Protein AF-A0A915AEA3-F1 (afdb_monomer_lite)

Structure (mmCIF, N/CA/C/O backbone):
data_AF-A0A915AEA3-F1
#
_entry.id   AF-A0A915AEA3-F1
#
loop_
_atom_site.group_PDB
_atom_site.id
_atom_site.type_symbol
_atom_site.label_atom_id
_atom_site.label_alt_id
_atom_site.label_comp_id
_atom_site.label_asym_id
_atom_site.label_entity_id
_atom_site.label_seq_id
_atom_site.pdbx_PDB_ins_code
_atom_site.Cartn_x
_atom_site.Cartn_y
_atom_site.Cartn_z
_atom_site.occupancy
_atom_site.B_iso_or_equiv
_atom_site.auth_seq_id
_atom_site.auth_comp_id
_atom_site.auth_asym_id
_atom_site.auth_atom_id
_atom_site.pdbx_PDB_model_num
ATOM 1 N N . MET A 1 1 ? 35.433 -12.448 -13.618 1.00 31.22 1 MET A N 1
ATOM 2 C CA . MET A 1 1 ? 35.004 -12.321 -12.209 1.00 31.22 1 MET A CA 1
ATOM 3 C C . MET A 1 1 ? 34.726 -10.858 -11.924 1.00 31.22 1 MET A C 1
ATOM 5 O O . MET A 1 1 ? 35.657 -10.068 -11.892 1.00 31.22 1 MET A O 1
ATOM 9 N N . GLY A 1 2 ? 33.457 -10.490 -11.792 1.00 25.95 2 GLY A N 1
ATOM 10 C CA . GLY A 1 2 ? 33.038 -9.135 -11.451 1.00 25.95 2 GLY A CA 1
ATOM 11 C C . GLY A 1 2 ? 31.632 -9.216 -10.886 1.00 25.95 2 GLY A C 1
ATOM 12 O O . GLY A 1 2 ? 30.674 -9.373 -11.634 1.00 25.95 2 GLY A O 1
ATOM 13 N N . VAL A 1 3 ? 31.521 -9.209 -9.560 1.00 29.81 3 VAL A N 1
ATOM 14 C CA . VAL A 1 3 ? 30.230 -9.151 -8.876 1.00 29.81 3 VAL A CA 1
ATOM 15 C C . VAL A 1 3 ? 29.712 -7.726 -9.059 1.00 29.81 3 VAL A C 1
ATOM 17 O O . VAL A 1 3 ? 30.138 -6.811 -8.359 1.00 29.81 3 VAL A O 1
ATOM 20 N N . LEU A 1 4 ? 28.818 -7.524 -10.028 1.00 31.62 4 LEU A N 1
ATOM 21 C CA . LEU A 1 4 ? 28.006 -6.312 -10.149 1.00 31.62 4 LEU A CA 1
ATOM 22 C C . LEU A 1 4 ? 26.983 -6.303 -9.001 1.00 31.62 4 LEU A C 1
ATOM 24 O O . LEU A 1 4 ? 25.800 -6.542 -9.197 1.00 31.62 4 LEU A O 1
ATOM 28 N N . SER A 1 5 ? 27.449 -6.084 -7.773 1.00 37.81 5 SER A N 1
ATOM 29 C CA . SER A 1 5 ? 26.580 -5.812 -6.631 1.00 37.81 5 SER A CA 1
ATOM 30 C C . SER A 1 5 ? 26.292 -4.317 -6.616 1.00 37.81 5 SER A C 1
ATOM 32 O O . SER A 1 5 ? 27.037 -3.526 -6.038 1.00 37.81 5 SER A O 1
ATOM 34 N N . SER A 1 6 ? 25.200 -3.907 -7.260 1.00 46.88 6 SER A N 1
ATOM 35 C CA . SER A 1 6 ? 24.456 -2.794 -6.683 1.00 46.88 6 SER A CA 1
ATOM 36 C C . SER A 1 6 ? 23.768 -3.379 -5.451 1.00 46.88 6 SER A C 1
ATOM 38 O O . SER A 1 6 ? 23.151 -4.438 -5.530 1.00 46.88 6 SER A O 1
ATOM 40 N N . LYS A 1 7 ? 23.918 -2.752 -4.282 1.00 57.84 7 LYS A N 1
ATOM 41 C CA . LYS A 1 7 ? 23.507 -3.299 -2.968 1.00 57.84 7 LYS A CA 1
ATOM 42 C C . LYS A 1 7 ? 22.006 -3.655 -2.832 1.00 57.84 7 LYS A C 1
ATOM 44 O O . LYS A 1 7 ? 21.574 -4.008 -1.740 1.00 57.84 7 LYS A O 1
ATOM 49 N N . VAL A 1 8 ? 21.216 -3.532 -3.900 1.00 69.75 8 VAL A N 1
ATOM 50 C CA . VAL A 1 8 ? 19.751 -3.637 -3.917 1.00 69.75 8 VAL A CA 1
ATOM 51 C C . VAL A 1 8 ? 19.237 -4.676 -4.928 1.00 69.75 8 VAL A C 1
ATOM 53 O O . VAL A 1 8 ? 18.161 -5.225 -4.716 1.00 69.75 8 VAL A O 1
ATOM 56 N N . ILE A 1 9 ? 19.988 -5.005 -5.989 1.00 78.31 9 ILE A N 1
ATOM 57 C CA . ILE A 1 9 ? 19.556 -5.978 -7.008 1.00 78.31 9 ILE A CA 1
ATOM 58 C C . ILE A 1 9 ? 20.273 -7.306 -6.786 1.00 78.31 9 ILE A C 1
ATOM 60 O O . ILE A 1 9 ? 21.500 -7.366 -6.748 1.00 78.31 9 ILE A O 1
ATOM 64 N N . THR A 1 10 ? 19.498 -8.385 -6.690 1.00 83.75 10 THR A N 1
ATOM 65 C CA . THR A 1 10 ? 20.039 -9.747 -6.672 1.00 83.75 10 THR A CA 1
ATOM 66 C C . THR A 1 10 ? 20.015 -10.316 -8.085 1.00 83.75 10 THR A C 1
ATOM 68 O O . THR A 1 10 ? 18.962 -10.351 -8.723 1.00 83.75 10 THR A O 1
ATOM 71 N N . PHE A 1 11 ? 21.179 -10.750 -8.565 1.00 87.94 11 PHE A N 1
ATOM 72 C CA . PHE A 1 11 ? 21.323 -11.441 -9.843 1.00 87.94 11 PHE A CA 1
ATOM 73 C C . PHE A 1 11 ? 21.268 -12.955 -9.635 1.00 87.94 11 PHE A C 1
ATOM 75 O O . PHE A 1 11 ? 21.850 -13.479 -8.686 1.00 87.94 11 PHE A O 1
ATOM 82 N N . TYR A 1 12 ? 20.601 -13.638 -10.554 1.00 88.31 12 TYR A N 1
ATOM 83 C CA . TYR A 1 12 ? 20.396 -15.081 -10.589 1.00 88.31 12 TYR A CA 1
ATOM 84 C C . TYR A 1 12 ? 20.988 -15.660 -11.877 1.00 88.31 12 TYR A C 1
ATOM 86 O O . TYR A 1 12 ? 21.178 -14.929 -12.855 1.00 88.31 12 TYR A O 1
ATOM 94 N N . ASP A 1 13 ? 21.269 -16.961 -11.868 1.00 88.94 13 ASP A N 1
ATOM 95 C CA . ASP A 1 13 ? 21.770 -17.691 -13.033 1.00 88.94 13 ASP A CA 1
ATOM 96 C C . ASP A 1 13 ? 20.646 -18.008 -14.025 1.00 88.94 13 ASP A C 1
ATOM 98 O O . ASP A 1 13 ? 19.534 -18.350 -13.631 1.00 88.94 13 ASP A O 1
ATOM 102 N N . TRP A 1 14 ? 20.930 -17.883 -15.320 1.00 83.50 14 TRP A N 1
ATOM 103 C CA . TRP A 1 14 ? 20.009 -18.216 -16.407 1.00 83.50 14 TRP A CA 1
ATOM 104 C C . TRP A 1 14 ? 20.363 -19.575 -17.041 1.00 83.50 14 TRP A C 1
ATOM 106 O O . TRP A 1 14 ? 21.546 -19.814 -17.300 1.00 83.50 14 TRP A O 1
ATOM 116 N N . PRO A 1 15 ? 19.379 -20.423 -17.410 1.00 78.19 15 PRO A N 1
ATOM 117 C CA . PRO A 1 15 ? 17.929 -20.234 -17.285 1.00 78.19 15 PRO A CA 1
ATOM 118 C C . PRO A 1 15 ? 17.406 -20.485 -15.858 1.00 78.19 15 PRO A C 1
ATOM 120 O O . PRO A 1 15 ? 18.045 -21.208 -15.098 1.00 78.19 15 PRO A O 1
ATOM 123 N N . PRO A 1 16 ? 16.245 -19.912 -15.487 1.00 76.50 16 PRO A N 1
ATOM 124 C CA . PRO A 1 16 ? 15.606 -20.202 -14.205 1.00 76.50 16 PRO A CA 1
ATOM 125 C C . PRO A 1 16 ? 15.302 -21.704 -14.054 1.00 76.50 16 PRO A C 1
ATOM 127 O O . PRO A 1 16 ? 14.905 -22.360 -15.016 1.00 76.50 16 PRO A O 1
ATOM 130 N N . GLU A 1 17 ? 15.472 -22.234 -12.837 1.00 66.69 17 GLU A N 1
ATOM 131 C CA . GLU A 1 17 ? 15.330 -23.670 -12.519 1.00 66.69 17 GLU A CA 1
ATOM 132 C C . GLU A 1 17 ? 13.914 -24.224 -12.763 1.00 66.69 17 GLU A C 1
ATOM 134 O O . GLU A 1 17 ? 13.747 -25.404 -13.067 1.00 66.69 17 GLU A O 1
ATOM 139 N N . GLU A 1 18 ? 12.891 -23.374 -12.682 1.00 59.12 18 GLU A N 1
ATOM 140 C CA . GLU A 1 18 ? 11.522 -23.715 -13.057 1.00 59.12 18 GLU A CA 1
ATOM 141 C C . GLU A 1 18 ? 11.213 -23.111 -14.423 1.00 59.12 18 GLU A C 1
ATOM 143 O O . GLU A 1 18 ? 11.347 -21.902 -14.616 1.00 59.12 18 GLU A O 1
ATOM 148 N N . GLY A 1 19 ? 10.786 -23.959 -15.365 1.00 52.91 19 GLY A N 1
ATOM 149 C CA . GLY A 1 19 ? 10.373 -23.564 -16.709 1.00 52.91 19 GLY A CA 1
ATOM 150 C C . GLY A 1 19 ? 9.272 -22.510 -16.658 1.00 52.91 19 GLY A C 1
ATOM 151 O O . GLY A 1 19 ? 8.083 -22.828 -16.583 1.00 52.91 19 GLY A O 1
ATOM 152 N N . SER A 1 20 ? 9.675 -21.243 -16.693 1.00 51.44 20 SER A N 1
ATOM 153 C CA . SER A 1 20 ? 8.770 -20.115 -16.766 1.00 51.44 20 SER A CA 1
ATOM 154 C C . SER A 1 20 ? 7.994 -20.225 -18.068 1.00 51.44 20 SER A C 1
ATOM 156 O O . SER A 1 20 ? 8.563 -20.230 -19.160 1.00 51.44 20 SER A O 1
ATOM 158 N N . LYS A 1 21 ? 6.665 -20.317 -17.971 1.00 53.66 21 LYS A N 1
ATOM 159 C CA . LYS A 1 21 ? 5.813 -19.980 -19.111 1.00 53.66 21 LYS A CA 1
ATOM 160 C C . LYS A 1 21 ? 6.100 -18.515 -19.428 1.00 53.66 21 LYS A C 1
ATOM 162 O O . LYS A 1 21 ? 5.632 -17.632 -18.715 1.00 53.66 21 LYS A O 1
ATOM 167 N N . ASN A 1 22 ? 6.939 -18.276 -20.429 1.00 57.47 22 ASN A N 1
ATOM 168 C CA . ASN A 1 22 ? 7.203 -16.939 -20.935 1.00 57.47 22 ASN A CA 1
ATOM 169 C C . ASN A 1 22 ? 5.960 -16.514 -2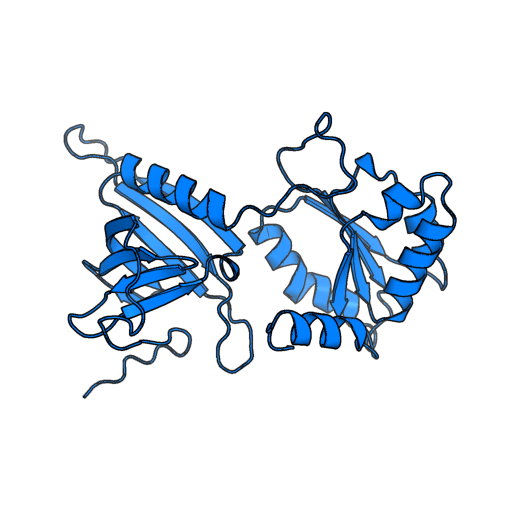1.710 1.00 57.47 22 ASN A C 1
ATOM 171 O O . ASN A 1 22 ? 5.589 -17.167 -22.685 1.00 57.47 22 ASN A O 1
ATOM 175 N N . PHE A 1 23 ? 5.284 -15.478 -21.223 1.00 58.62 23 PHE A N 1
ATOM 176 C CA . PHE A 1 23 ? 4.040 -15.011 -21.832 1.00 58.62 23 PHE A CA 1
ATOM 177 C C . PHE A 1 23 ? 4.306 -13.998 -22.944 1.00 58.62 23 PHE A C 1
ATOM 179 O O . PHE A 1 23 ? 3.672 -14.092 -23.983 1.00 58.62 23 PHE A O 1
ATOM 186 N N . ASP A 1 24 ? 5.273 -13.098 -22.737 1.00 74.19 24 ASP A N 1
ATOM 187 C CA . ASP A 1 24 ? 5.746 -12.105 -23.705 1.00 74.19 24 ASP A CA 1
ATOM 188 C C . ASP A 1 24 ? 7.163 -11.649 -23.315 1.00 74.19 24 ASP A C 1
ATOM 190 O O . ASP A 1 24 ? 7.482 -11.561 -22.120 1.00 74.19 24 ASP A O 1
ATOM 194 N N . SER A 1 25 ? 8.013 -11.350 -24.307 1.00 85.75 25 SER A N 1
ATOM 195 C CA . SER A 1 25 ? 9.318 -10.717 -24.089 1.00 85.75 25 SER A CA 1
ATOM 196 C C . SER A 1 25 ? 9.535 -9.505 -24.992 1.00 85.75 25 SER A C 1
ATOM 198 O O . SER A 1 25 ? 8.997 -9.415 -26.093 1.00 85.75 25 SER A O 1
ATOM 200 N N . GLN A 1 26 ? 10.305 -8.536 -24.498 1.00 90.69 26 GLN A N 1
ATOM 201 C CA . GLN A 1 26 ? 10.625 -7.309 -25.218 1.00 90.69 26 GLN A CA 1
ATOM 202 C C . GLN A 1 26 ? 12.049 -6.863 -24.893 1.00 90.69 26 GLN A C 1
ATOM 204 O O . GLN A 1 26 ? 12.452 -6.839 -23.730 1.00 90.69 26 GLN A O 1
ATOM 209 N N . ILE A 1 27 ? 12.799 -6.451 -25.917 1.00 91.12 27 ILE A N 1
ATOM 210 C CA . ILE A 1 27 ? 14.095 -5.799 -25.712 1.00 91.12 27 ILE A CA 1
ATOM 211 C C . ILE A 1 27 ? 13.861 -4.349 -25.288 1.00 91.12 27 ILE A C 1
ATOM 213 O O . ILE A 1 27 ? 13.187 -3.588 -25.989 1.00 91.12 27 ILE A O 1
ATOM 217 N N . VAL A 1 28 ? 14.419 -3.987 -24.136 1.00 92.06 28 VAL A N 1
ATOM 218 C CA . VAL A 1 28 ? 14.258 -2.685 -23.482 1.00 92.06 28 VAL A CA 1
ATOM 219 C C . VAL A 1 28 ? 15.595 -2.174 -22.950 1.00 92.06 28 VAL A C 1
ATOM 221 O O . VAL A 1 28 ? 16.551 -2.928 -22.766 1.00 92.06 28 VAL A O 1
ATOM 224 N N . ASN A 1 29 ? 15.662 -0.880 -22.651 1.00 91.06 29 ASN A N 1
ATOM 225 C CA . ASN A 1 29 ? 16.716 -0.350 -21.788 1.00 91.06 29 ASN A CA 1
ATOM 226 C C . ASN A 1 29 ? 16.155 -0.191 -20.378 1.00 91.06 29 ASN A C 1
ATOM 228 O O . ASN A 1 29 ? 15.026 0.263 -20.215 1.00 91.06 29 ASN A O 1
ATOM 232 N N . VAL A 1 30 ? 16.936 -0.547 -19.362 1.00 91.62 30 VAL A N 1
ATOM 233 C CA . VAL A 1 30 ? 16.505 -0.464 -17.966 1.00 91.62 30 VAL A CA 1
ATOM 234 C C . VAL A 1 30 ? 17.477 0.397 -17.182 1.00 91.62 30 VAL A C 1
ATOM 236 O O . VAL A 1 30 ? 18.690 0.215 -17.265 1.00 91.62 30 VAL A O 1
ATOM 239 N N . MET A 1 31 ? 16.954 1.328 -16.397 1.00 90.06 31 MET A N 1
ATOM 240 C CA . MET A 1 31 ? 17.718 2.066 -15.404 1.00 90.06 31 MET A CA 1
ATOM 241 C C . MET A 1 31 ? 17.249 1.660 -14.015 1.00 90.06 31 MET A C 1
ATOM 243 O O . MET A 1 31 ? 16.056 1.711 -13.729 1.00 90.06 31 MET A O 1
ATOM 247 N N . VAL A 1 32 ? 18.183 1.275 -13.151 1.00 88.19 32 VAL A N 1
ATOM 248 C CA . VAL A 1 32 ? 17.886 0.859 -11.780 1.00 88.19 32 VAL A CA 1
ATOM 249 C C . VAL A 1 32 ? 18.712 1.687 -10.811 1.00 88.19 32 VAL A C 1
ATOM 251 O O . VAL A 1 32 ? 19.937 1.583 -10.806 1.00 88.19 32 VAL A O 1
ATOM 254 N N . ASN A 1 33 ? 18.057 2.545 -10.023 1.00 82.88 33 ASN A N 1
ATOM 255 C CA . ASN A 1 33 ? 18.718 3.508 -9.128 1.00 82.88 33 ASN A CA 1
ATOM 256 C C . ASN A 1 33 ? 19.891 4.261 -9.804 1.00 82.88 33 ASN A C 1
ATOM 258 O O . ASN A 1 33 ? 20.956 4.442 -9.217 1.00 82.88 33 ASN A O 1
ATOM 262 N N . GLY A 1 34 ? 19.711 4.663 -11.069 1.00 80.00 34 GLY A N 1
ATOM 263 C CA . GLY A 1 34 ? 20.717 5.374 -11.868 1.00 80.00 34 GLY A CA 1
ATOM 264 C C . GLY A 1 34 ? 21.718 4.487 -12.622 1.00 80.00 34 GLY A C 1
ATOM 265 O O . GLY A 1 34 ? 22.409 4.978 -13.512 1.00 80.00 34 GLY A O 1
ATOM 266 N N . GLN A 1 35 ? 21.781 3.181 -12.344 1.00 86.25 35 GLN A N 1
ATOM 267 C CA . GLN A 1 35 ? 22.599 2.245 -13.117 1.00 86.25 35 GLN A CA 1
ATOM 268 C C . GLN A 1 35 ? 21.871 1.829 -14.397 1.00 86.25 35 GLN A C 1
ATOM 270 O O . GLN A 1 35 ? 20.754 1.322 -14.340 1.00 86.25 35 GLN A O 1
ATOM 275 N N . LYS A 1 36 ? 22.509 2.026 -15.555 1.00 89.31 36 LYS A N 1
ATOM 276 C CA . LYS A 1 36 ? 21.925 1.732 -16.869 1.00 89.31 36 LYS A CA 1
ATOM 277 C C . LYS A 1 36 ? 22.313 0.337 -17.361 1.00 89.31 36 LYS A C 1
ATOM 279 O O . LYS A 1 36 ? 23.488 -0.019 -17.366 1.00 89.31 36 LYS A O 1
ATOM 284 N N . PHE A 1 37 ? 21.325 -0.393 -17.857 1.00 88.19 37 PHE A N 1
ATOM 285 C CA . PHE A 1 37 ? 21.454 -1.666 -18.552 1.00 88.19 37 PHE A CA 1
ATOM 286 C C . PHE A 1 37 ? 20.815 -1.523 -19.936 1.00 88.19 37 PHE A C 1
ATOM 288 O O . PHE A 1 37 ? 19.675 -1.070 -20.055 1.00 88.19 37 PHE A O 1
ATOM 295 N N . GLN A 1 38 ? 21.562 -1.848 -20.989 1.00 88.69 38 GLN A N 1
ATOM 296 C CA . GLN A 1 38 ? 21.115 -1.677 -22.372 1.00 88.69 38 GLN A CA 1
ATOM 297 C C . GLN A 1 38 ? 20.767 -3.016 -23.007 1.00 88.69 38 GLN A C 1
ATOM 299 O O . GLN A 1 38 ? 21.403 -4.018 -22.690 1.00 88.69 38 GLN A O 1
ATOM 304 N N . SER A 1 39 ? 19.792 -3.002 -23.917 1.00 86.81 39 SER A N 1
ATOM 305 C CA . SER A 1 39 ? 19.372 -4.185 -24.682 1.00 86.81 39 SER A CA 1
ATOM 306 C C . SER A 1 39 ? 19.050 -5.393 -23.792 1.00 86.81 39 SER A C 1
ATOM 308 O O . SER A 1 39 ? 19.476 -6.514 -24.058 1.00 86.81 39 SER A O 1
ATOM 310 N N . VAL A 1 40 ? 18.313 -5.142 -22.712 1.00 90.00 40 VAL A N 1
ATOM 311 C CA . VAL A 1 40 ? 17.880 -6.141 -21.735 1.00 90.00 40 VAL A CA 1
ATOM 312 C C . VAL A 1 40 ? 16.616 -6.809 -22.250 1.00 90.00 40 VAL A C 1
ATOM 314 O O . VAL A 1 40 ? 15.675 -6.128 -22.658 1.00 90.00 40 VAL A O 1
ATOM 317 N N . GLU A 1 41 ? 16.564 -8.135 -22.198 1.00 91.94 41 GLU A N 1
ATOM 318 C CA . GLU A 1 41 ? 15.329 -8.865 -22.474 1.00 91.94 41 GLU A CA 1
ATOM 319 C C . GLU A 1 41 ? 14.438 -8.818 -21.224 1.00 91.94 41 GLU A C 1
ATOM 321 O O . GLU A 1 41 ? 14.763 -9.401 -20.186 1.00 91.94 41 GLU A O 1
ATOM 326 N N . CYS A 1 42 ? 13.339 -8.066 -21.306 1.00 91.50 42 CYS A N 1
ATOM 327 C CA . CYS A 1 42 ? 12.293 -8.015 -20.291 1.00 91.50 42 CYS A CA 1
ATOM 328 C C . CYS A 1 42 ? 11.266 -9.105 -20.586 1.00 91.50 42 CYS A C 1
ATOM 330 O O . CYS A 1 42 ? 10.742 -9.165 -21.696 1.00 91.50 42 CYS A O 1
ATOM 332 N N . ILE A 1 43 ? 10.984 -9.959 -19.607 1.00 90.88 43 ILE A N 1
ATOM 333 C CA . ILE A 1 43 ? 10.156 -11.157 -19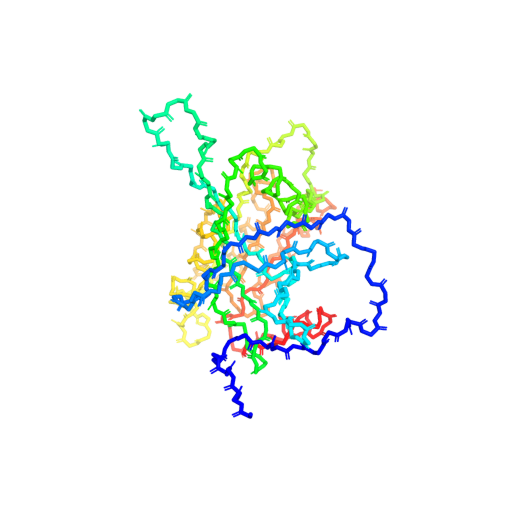.755 1.00 90.88 43 ILE A CA 1
ATOM 334 C C . ILE A 1 43 ? 9.087 -11.153 -18.665 1.00 90.88 43 ILE A C 1
ATOM 336 O O . ILE A 1 43 ? 9.389 -11.012 -17.476 1.00 90.88 43 ILE A O 1
ATOM 340 N N . LEU A 1 44 ? 7.831 -11.348 -19.064 1.00 88.19 44 LEU A N 1
ATOM 341 C CA . LEU A 1 44 ? 6.729 -11.578 -18.135 1.00 88.19 44 LEU A CA 1
ATOM 342 C C . LEU A 1 44 ? 6.689 -13.065 -17.748 1.00 88.19 44 LEU A C 1
ATOM 344 O O . LEU A 1 44 ? 6.445 -13.922 -18.602 1.00 88.19 44 LEU A O 1
ATOM 348 N N . SER A 1 45 ? 6.905 -13.380 -16.469 1.00 83.69 45 SER A N 1
ATOM 349 C CA . SER A 1 45 ? 6.968 -14.763 -15.984 1.00 83.69 45 SER A CA 1
ATOM 350 C C . SER A 1 45 ? 6.225 -14.934 -14.661 1.00 83.69 45 SER A C 1
ATOM 352 O O . SER A 1 45 ? 6.724 -14.545 -13.604 1.00 83.69 45 SER A O 1
ATOM 354 N N . GLY A 1 46 ? 5.080 -15.621 -14.695 1.00 83.44 46 GLY A N 1
ATOM 355 C CA . GLY A 1 46 ? 4.340 -16.008 -13.490 1.00 83.44 46 GLY A CA 1
ATOM 356 C C . GLY A 1 46 ? 3.940 -14.797 -12.642 1.00 83.44 46 GLY A C 1
ATOM 357 O O . GLY A 1 46 ? 3.017 -14.078 -13.008 1.00 83.44 46 GLY A O 1
ATOM 358 N N . ASN A 1 47 ? 4.637 -14.582 -11.521 1.00 86.31 47 ASN A N 1
ATOM 359 C CA . ASN A 1 47 ? 4.406 -13.472 -10.589 1.00 86.31 47 ASN A CA 1
ATOM 360 C C . ASN A 1 47 ? 5.485 -12.366 -10.632 1.00 86.31 47 ASN A C 1
ATOM 362 O O . ASN A 1 47 ? 5.575 -11.569 -9.695 1.00 86.31 47 ASN A O 1
ATOM 366 N N . ALA A 1 48 ? 6.329 -12.335 -11.667 1.00 90.50 48 ALA A N 1
ATOM 367 C CA . ALA A 1 48 ? 7.468 -11.429 -11.730 1.00 90.50 48 ALA A CA 1
ATOM 368 C C . ALA A 1 48 ? 7.749 -10.883 -13.138 1.00 90.50 48 ALA A C 1
ATOM 370 O O . ALA A 1 48 ? 7.489 -11.532 -14.155 1.00 90.50 48 ALA A O 1
ATOM 371 N N . LEU A 1 49 ? 8.382 -9.711 -13.167 1.00 91.56 49 LEU A N 1
ATOM 372 C CA . LEU A 1 49 ? 9.131 -9.191 -14.306 1.00 91.56 49 LEU A CA 1
ATOM 373 C C . LEU A 1 49 ? 10.573 -9.674 -14.204 1.00 91.56 49 LEU A C 1
ATOM 375 O O . LEU A 1 49 ? 11.245 -9.412 -13.206 1.00 91.56 49 LEU A O 1
ATOM 379 N N . GLN A 1 50 ? 11.050 -10.375 -15.223 1.00 92.56 50 GLN A N 1
ATOM 380 C CA . GLN A 1 50 ? 12.436 -10.815 -15.318 1.00 92.56 50 GLN A CA 1
ATOM 381 C C . GLN A 1 50 ? 13.182 -9.954 -16.331 1.00 92.56 50 GLN A C 1
ATOM 383 O O . GLN A 1 50 ? 12.657 -9.623 -17.387 1.00 92.56 50 GLN A O 1
ATOM 388 N N . PHE A 1 51 ? 14.418 -9.611 -16.004 1.00 92.50 51 PHE A N 1
ATOM 389 C CA . PHE A 1 51 ? 15.289 -8.773 -16.810 1.00 92.50 51 PHE A CA 1
ATOM 390 C C . PHE A 1 51 ? 16.591 -9.526 -17.040 1.00 92.50 51 PHE A C 1
ATOM 392 O O . PHE A 1 51 ? 17.441 -9.607 -16.147 1.00 92.50 51 PHE A O 1
ATOM 399 N N . ARG A 1 52 ? 16.741 -10.116 -18.224 1.00 91.50 52 ARG A N 1
ATOM 400 C CA . ARG A 1 52 ? 17.950 -10.841 -18.609 1.00 91.50 52 ARG A CA 1
ATOM 401 C C . ARG A 1 52 ? 18.983 -9.852 -19.134 1.00 91.50 52 ARG A C 1
ATOM 403 O O . ARG A 1 52 ? 18.826 -9.268 -20.203 1.00 91.50 52 ARG A O 1
ATOM 410 N N . VAL A 1 53 ? 20.021 -9.642 -18.330 1.00 88.38 53 VAL A N 1
ATOM 411 C CA . VAL A 1 53 ? 21.061 -8.625 -18.557 1.00 88.38 53 VAL A CA 1
ATOM 412 C C . VAL A 1 53 ? 22.275 -9.218 -19.272 1.00 88.38 53 VAL A C 1
ATOM 414 O O . VAL A 1 53 ? 22.967 -8.515 -20.002 1.00 88.38 53 VAL A O 1
ATOM 417 N N . MET A 1 54 ? 22.547 -10.508 -19.063 1.00 84.12 54 MET A N 1
ATOM 418 C CA . MET A 1 54 ? 23.629 -11.245 -19.720 1.00 84.12 54 MET A CA 1
ATOM 419 C C . MET A 1 54 ? 23.124 -12.604 -20.207 1.00 84.12 54 MET A C 1
ATOM 421 O O . MET A 1 54 ? 21.998 -13.013 -19.917 1.00 84.12 54 MET A O 1
ATOM 425 N N . VAL A 1 55 ? 23.977 -13.332 -20.930 1.00 84.25 55 VAL A N 1
ATOM 426 C CA . VAL A 1 55 ? 23.655 -14.679 -21.424 1.00 84.25 55 VAL A CA 1
ATOM 427 C C . VAL A 1 55 ? 23.280 -15.616 -20.271 1.00 84.25 55 VAL A C 1
ATOM 429 O O . VAL A 1 55 ? 22.333 -16.388 -20.411 1.00 84.25 55 VAL A O 1
ATOM 432 N N . ASP A 1 56 ? 23.974 -15.496 -19.143 1.00 87.31 56 ASP A N 1
ATOM 433 C CA . ASP A 1 56 ? 23.890 -16.352 -17.960 1.00 87.31 56 ASP A CA 1
ATOM 434 C C . ASP A 1 56 ? 23.326 -15.637 -16.721 1.00 87.31 56 ASP A C 1
ATOM 436 O O . ASP A 1 56 ? 23.231 -16.260 -15.669 1.00 87.31 56 ASP A O 1
ATOM 440 N N . LYS A 1 57 ? 22.949 -14.351 -16.807 1.00 89.44 57 LYS A N 1
ATOM 441 C CA . LYS A 1 57 ? 22.477 -13.572 -15.648 1.00 89.44 57 LYS A CA 1
ATOM 442 C C . LYS A 1 57 ? 21.184 -12.821 -15.913 1.00 89.44 57 LYS A C 1
ATOM 444 O O . LYS A 1 57 ? 21.042 -12.111 -16.913 1.00 89.44 57 LYS A O 1
ATOM 449 N N . TYR A 1 58 ? 20.288 -12.876 -14.935 1.00 91.44 58 TYR A N 1
ATOM 450 C CA . TYR A 1 58 ? 19.077 -12.063 -14.895 1.00 91.44 58 TYR A CA 1
ATOM 451 C C . TYR A 1 58 ? 18.802 -11.543 -13.482 1.00 91.44 58 TYR A C 1
ATOM 453 O O . TYR A 1 58 ? 19.324 -12.067 -12.500 1.00 91.44 58 TYR A O 1
ATOM 461 N N . PHE A 1 59 ? 17.973 -10.512 -13.365 1.00 90.69 59 PHE A N 1
ATOM 462 C CA . PHE A 1 59 ? 17.337 -10.140 -12.101 1.00 90.69 59 PHE A CA 1
ATOM 463 C C . PHE A 1 59 ? 15.820 -10.145 -12.270 1.00 90.69 59 PHE A C 1
ATOM 465 O O . PHE A 1 59 ? 15.314 -10.146 -13.393 1.00 90.69 59 PHE A O 1
ATOM 472 N N . LYS A 1 60 ? 15.078 -10.172 -11.163 1.00 91.12 60 LYS A N 1
ATOM 473 C CA . LYS A 1 60 ? 13.613 -10.173 -11.195 1.00 91.12 60 LYS A CA 1
ATOM 474 C C . LYS A 1 60 ? 13.016 -9.183 -10.207 1.00 91.12 60 LYS A C 1
ATOM 476 O O . LYS A 1 60 ? 13.601 -8.925 -9.159 1.00 91.12 60 LYS A O 1
ATOM 481 N N . VAL A 1 61 ? 11.835 -8.684 -10.542 1.00 91.31 61 VAL A N 1
ATOM 482 C CA . VAL A 1 61 ? 10.978 -7.855 -9.694 1.00 91.31 61 VAL A CA 1
ATOM 483 C C . VAL A 1 61 ? 9.641 -8.569 -9.551 1.00 91.31 61 VAL A C 1
ATOM 485 O O . VAL A 1 61 ? 9.002 -8.863 -10.558 1.00 91.31 61 VAL A O 1
ATOM 488 N N . LEU A 1 62 ? 9.223 -8.871 -8.321 1.00 90.62 62 LEU A N 1
ATOM 489 C CA . LEU A 1 62 ? 7.914 -9.477 -8.070 1.00 90.62 62 LEU A CA 1
ATOM 490 C C . LEU A 1 62 ? 6.813 -8.426 -8.244 1.00 90.62 62 LEU A C 1
ATOM 492 O O . LEU A 1 62 ? 7.010 -7.273 -7.864 1.00 90.62 62 LEU A O 1
ATOM 496 N N . PHE A 1 63 ? 5.647 -8.814 -8.766 1.00 90.25 63 PHE A N 1
ATOM 497 C CA . PHE A 1 63 ? 4.514 -7.886 -8.870 1.00 90.25 63 PHE A CA 1
ATOM 498 C C . PHE A 1 63 ? 4.065 -7.374 -7.497 1.00 90.25 63 PHE A C 1
ATOM 500 O O . PHE A 1 63 ? 3.790 -6.187 -7.366 1.00 90.25 63 PHE A O 1
ATOM 507 N N . ASP A 1 64 ? 4.115 -8.227 -6.470 1.00 87.56 64 ASP A N 1
ATOM 508 C CA . ASP A 1 64 ? 3.800 -7.870 -5.077 1.00 87.56 64 ASP A CA 1
ATOM 509 C C . ASP A 1 64 ? 4.740 -6.801 -4.486 1.00 87.56 64 ASP A C 1
ATOM 511 O O . ASP A 1 64 ? 4.438 -6.210 -3.450 1.00 87.56 64 ASP A O 1
ATOM 515 N N . ASP A 1 65 ? 5.888 -6.549 -5.125 1.00 89.75 65 ASP A N 1
ATOM 516 C CA . ASP A 1 65 ? 6.858 -5.548 -4.684 1.00 89.75 65 ASP A CA 1
ATOM 517 C C . ASP A 1 65 ? 6.665 -4.195 -5.390 1.00 89.75 65 ASP A C 1
ATOM 519 O O . ASP A 1 65 ? 7.283 -3.208 -4.990 1.00 89.75 65 ASP A O 1
ATOM 523 N N . ILE A 1 66 ? 5.840 -4.127 -6.440 1.00 92.00 66 ILE A N 1
ATOM 524 C CA . ILE A 1 66 ? 5.599 -2.909 -7.221 1.00 92.00 66 ILE A CA 1
ATOM 525 C C . ILE A 1 66 ? 4.472 -2.109 -6.564 1.00 92.00 66 ILE A C 1
ATOM 527 O O . ILE A 1 66 ? 3.334 -2.561 -6.483 1.00 92.00 66 ILE A O 1
ATOM 531 N N . ILE A 1 67 ? 4.777 -0.881 -6.147 1.00 90.31 67 ILE A N 1
ATOM 532 C CA . ILE A 1 67 ? 3.810 0.026 -5.514 1.00 90.31 67 ILE A CA 1
ATOM 533 C C . ILE A 1 67 ? 3.094 0.886 -6.547 1.00 90.31 67 ILE A C 1
ATOM 535 O O . ILE A 1 67 ? 1.898 1.150 -6.428 1.00 90.31 67 ILE A O 1
ATOM 539 N N . SER A 1 68 ? 3.816 1.343 -7.566 1.00 90.69 68 SER A N 1
ATOM 540 C CA . SER A 1 68 ? 3.222 2.171 -8.603 1.00 90.69 68 SER A CA 1
ATOM 541 C C . SER A 1 68 ? 3.922 2.034 -9.939 1.00 90.69 68 SER A C 1
ATOM 543 O O . SER A 1 68 ? 5.091 1.658 -10.029 1.00 90.69 68 SER A O 1
ATOM 545 N N . ILE A 1 69 ? 3.152 2.337 -10.982 1.00 93.50 69 ILE A N 1
ATOM 546 C CA . ILE A 1 69 ? 3.601 2.373 -12.364 1.00 93.50 69 ILE A CA 1
ATOM 547 C C . ILE A 1 69 ? 3.041 3.622 -13.046 1.00 93.50 69 ILE A C 1
ATOM 549 O O . ILE A 1 69 ? 1.835 3.886 -13.001 1.00 93.50 69 ILE A O 1
ATOM 553 N N . SER A 1 70 ? 3.905 4.384 -13.703 1.00 91.12 70 SER A N 1
ATOM 554 C CA . SER A 1 70 ? 3.525 5.497 -14.573 1.00 91.12 70 SER A CA 1
ATOM 555 C C . SER A 1 70 ? 4.244 5.395 -15.916 1.00 91.12 70 SER A C 1
ATOM 557 O O . SER A 1 70 ? 5.215 4.656 -16.059 1.00 91.12 70 SER A O 1
ATOM 559 N N . ILE A 1 71 ? 3.714 6.086 -16.923 1.00 92.00 71 ILE A N 1
ATOM 560 C CA . ILE A 1 71 ? 4.280 6.133 -18.271 1.00 92.00 71 ILE A CA 1
ATOM 561 C C . ILE A 1 71 ? 4.540 7.583 -18.651 1.00 92.00 71 ILE A C 1
ATOM 563 O O . ILE A 1 71 ? 3.700 8.452 -18.410 1.00 92.00 71 ILE A O 1
ATOM 567 N N . ILE A 1 72 ? 5.697 7.829 -19.249 1.00 89.38 72 ILE A N 1
ATOM 568 C CA . ILE A 1 72 ? 6.053 9.103 -19.863 1.00 89.38 72 ILE A CA 1
ATOM 569 C C . ILE A 1 72 ? 6.334 8.824 -21.337 1.00 89.38 72 ILE A C 1
ATOM 571 O O . ILE A 1 72 ? 7.158 7.973 -21.663 1.00 89.38 72 ILE A O 1
ATOM 575 N N . THR A 1 73 ? 5.628 9.517 -22.228 1.00 84.50 73 THR A N 1
ATOM 576 C CA . THR A 1 73 ? 5.812 9.386 -23.678 1.00 84.50 73 THR A CA 1
ATOM 577 C C . THR A 1 73 ? 6.607 10.573 -24.192 1.00 84.50 73 THR A C 1
ATOM 579 O O . THR A 1 73 ? 6.210 11.724 -23.998 1.00 84.50 73 THR A O 1
ATOM 582 N N . THR A 1 74 ? 7.705 10.298 -24.882 1.00 75.25 74 THR A N 1
ATOM 583 C CA . THR A 1 74 ? 8.542 11.317 -25.508 1.00 75.25 74 THR A CA 1
ATOM 584 C C . THR A 1 74 ? 8.144 11.421 -26.970 1.00 75.25 74 THR A C 1
ATOM 586 O O . THR A 1 74 ? 8.516 10.577 -27.784 1.00 75.25 74 THR A O 1
ATOM 589 N N . LYS A 1 75 ? 7.380 12.464 -27.307 1.00 64.50 75 LYS A N 1
ATOM 590 C CA . LYS A 1 75 ? 7.051 12.755 -28.704 1.00 64.50 75 LYS A CA 1
ATOM 591 C C . LYS A 1 75 ? 8.286 13.278 -29.418 1.00 64.50 75 LYS A C 1
ATOM 593 O O . LYS A 1 75 ? 8.804 14.335 -29.054 1.00 64.50 75 LYS A O 1
ATOM 598 N N . VAL A 1 76 ? 8.753 12.560 -30.433 1.00 58.62 76 VAL A N 1
ATOM 599 C CA . VAL A 1 76 ? 9.808 13.067 -31.315 1.00 58.62 76 VAL A CA 1
ATOM 600 C C . VAL A 1 76 ? 9.109 13.725 -32.500 1.00 58.62 76 VAL A C 1
ATOM 602 O O . VAL A 1 76 ? 8.387 13.071 -33.240 1.00 58.62 76 VAL A O 1
ATOM 605 N N . ASN A 1 77 ? 9.297 15.035 -32.682 1.00 52.88 77 ASN A N 1
ATOM 606 C CA . ASN A 1 77 ? 8.625 15.851 -33.710 1.00 52.88 77 ASN A CA 1
ATOM 607 C C . ASN A 1 77 ? 9.021 15.523 -35.175 1.00 52.88 77 ASN A C 1
ATOM 609 O O . ASN A 1 77 ? 8.945 16.384 -36.048 1.00 52.88 77 ASN A O 1
ATOM 613 N N . SER A 1 78 ? 9.431 14.295 -35.487 1.00 52.62 78 SER A N 1
ATOM 614 C CA . SER A 1 78 ? 9.714 13.827 -36.844 1.00 52.62 78 SER A CA 1
ATOM 615 C C . SER A 1 78 ? 8.896 12.565 -37.120 1.00 52.62 78 SER A C 1
ATOM 617 O O . SER A 1 78 ? 9.226 11.482 -36.650 1.00 52.62 78 SER A O 1
ATOM 619 N N . GLY A 1 79 ? 7.805 12.719 -37.880 1.00 49.12 79 GLY A N 1
ATOM 620 C CA . GLY A 1 79 ? 6.745 11.724 -38.113 1.00 49.12 79 GLY A CA 1
ATOM 621 C C . GLY A 1 79 ? 7.124 10.445 -38.874 1.00 49.12 79 GLY A C 1
ATOM 622 O O . GLY A 1 79 ? 6.380 10.032 -39.757 1.00 49.12 79 GLY A O 1
ATOM 623 N N . ILE A 1 80 ? 8.266 9.825 -38.568 1.00 51.09 80 ILE A N 1
ATOM 624 C CA . ILE A 1 80 ? 8.744 8.577 -39.188 1.00 51.09 80 ILE A CA 1
ATOM 625 C C . ILE A 1 80 ? 9.229 7.553 -38.136 1.00 51.09 80 ILE A C 1
ATOM 627 O O . ILE A 1 80 ? 9.358 6.376 -38.456 1.00 51.09 80 ILE A O 1
ATOM 631 N N . CYS A 1 81 ? 9.433 7.932 -36.868 1.00 49.78 81 CYS A N 1
ATOM 632 C CA . CYS A 1 81 ? 9.816 6.994 -35.805 1.00 49.78 81 CYS A CA 1
ATOM 633 C C . CYS A 1 81 ? 8.742 6.977 -34.712 1.00 49.78 81 CYS A C 1
ATOM 635 O O . CYS A 1 81 ? 8.290 8.042 -34.300 1.00 49.78 81 CYS A O 1
ATOM 637 N N . GLY A 1 82 ? 8.316 5.788 -34.272 1.00 58.06 82 GLY A N 1
ATOM 638 C CA . GLY A 1 82 ? 7.355 5.652 -33.175 1.00 58.06 82 GLY A CA 1
ATOM 639 C C . GLY A 1 82 ? 7.833 6.396 -31.927 1.00 58.06 82 GLY A C 1
ATOM 640 O O . GLY A 1 82 ? 9.029 6.415 -31.633 1.00 58.06 82 GLY A O 1
ATOM 641 N N . ASP A 1 83 ? 6.906 7.037 -31.217 1.00 75.00 83 ASP A N 1
ATOM 642 C CA . ASP A 1 83 ? 7.230 7.752 -29.984 1.00 75.00 83 ASP A CA 1
ATOM 643 C C . ASP A 1 83 ? 7.853 6.771 -28.979 1.00 75.00 83 ASP A C 1
ATOM 645 O O . ASP A 1 83 ? 7.277 5.722 -28.683 1.00 75.00 83 ASP A O 1
ATOM 649 N N . ALA A 1 84 ? 9.031 7.101 -28.446 1.00 83.56 84 ALA A N 1
ATOM 650 C CA . ALA A 1 84 ? 9.631 6.323 -27.370 1.00 83.56 84 ALA A CA 1
ATOM 651 C C . ALA A 1 84 ? 8.861 6.578 -26.068 1.00 83.56 84 ALA A C 1
ATOM 653 O O . ALA A 1 84 ? 8.370 7.685 -25.824 1.00 83.56 84 ALA A O 1
ATOM 654 N N . ALA A 1 85 ? 8.771 5.570 -25.206 1.00 91.62 85 ALA A N 1
ATOM 655 C CA . ALA A 1 85 ? 8.095 5.709 -23.924 1.00 91.62 85 ALA A CA 1
ATOM 656 C C . ALA A 1 85 ? 8.866 5.033 -22.797 1.00 91.62 85 ALA A C 1
ATOM 658 O O . ALA A 1 85 ? 9.535 4.018 -22.981 1.00 91.62 85 ALA A O 1
ATOM 659 N N . GLU A 1 86 ? 8.740 5.603 -21.609 1.00 93.12 86 GLU A N 1
ATOM 660 C CA . GLU A 1 86 ? 9.400 5.143 -20.399 1.00 93.12 86 GLU A CA 1
ATOM 661 C C . GLU A 1 86 ? 8.360 4.768 -19.352 1.00 93.12 86 GLU A C 1
ATOM 663 O O . GLU A 1 86 ? 7.488 5.571 -19.013 1.00 93.12 86 GLU A O 1
ATOM 668 N N . LEU A 1 87 ? 8.458 3.546 -18.834 1.00 94.31 87 LEU A N 1
ATOM 669 C CA . LEU A 1 87 ? 7.701 3.105 -17.672 1.00 94.31 87 LEU A CA 1
ATOM 670 C C . LEU A 1 87 ? 8.526 3.345 -16.416 1.00 94.31 87 LEU A C 1
ATOM 672 O O . LEU A 1 87 ? 9.631 2.825 -16.297 1.00 94.31 87 LEU A O 1
ATOM 676 N N . TYR A 1 88 ? 7.964 4.088 -15.473 1.00 93.69 88 TYR A N 1
ATOM 677 C CA . TYR A 1 88 ? 8.548 4.332 -14.162 1.00 93.69 88 TYR A CA 1
ATOM 678 C C . TYR A 1 88 ? 7.844 3.439 -13.154 1.00 93.69 88 TYR A C 1
ATOM 680 O O . TYR A 1 88 ? 6.641 3.581 -12.927 1.00 93.69 88 TYR A O 1
ATOM 688 N N . LEU A 1 89 ? 8.588 2.506 -12.574 1.00 94.00 89 LEU A N 1
ATOM 689 C CA . LEU A 1 89 ? 8.116 1.604 -11.540 1.00 94.00 89 LEU A CA 1
ATOM 690 C C . LEU A 1 89 ? 8.799 1.972 -10.226 1.00 94.00 89 LEU A C 1
ATOM 692 O O . LEU A 1 89 ? 10.029 1.982 -10.136 1.00 94.00 89 LEU A O 1
ATOM 696 N N . LEU A 1 90 ? 7.994 2.230 -9.198 1.00 92.12 90 LEU A N 1
ATOM 697 C CA . LEU A 1 90 ? 8.486 2.311 -7.831 1.00 92.12 90 LEU A CA 1
ATOM 698 C C . LEU A 1 90 ? 8.268 0.965 -7.150 1.00 92.12 90 LEU A C 1
ATOM 700 O O . LEU A 1 90 ? 7.136 0.492 -7.026 1.00 92.12 90 LEU A O 1
ATOM 704 N N . VAL A 1 91 ? 9.364 0.357 -6.715 1.00 91.75 91 VAL A N 1
ATOM 705 C CA . VAL A 1 91 ? 9.401 -1.015 -6.220 1.00 91.75 91 VAL A CA 1
ATOM 706 C C . VAL A 1 91 ? 10.034 -1.033 -4.833 1.00 91.75 91 VAL A C 1
ATOM 708 O O . VAL A 1 91 ? 10.971 -0.289 -4.561 1.00 91.75 91 VAL A O 1
ATOM 711 N N . PHE A 1 92 ? 9.550 -1.903 -3.955 1.00 88.75 92 PHE A N 1
ATOM 712 C CA . PHE A 1 92 ? 10.120 -2.133 -2.630 1.00 88.75 92 PHE A CA 1
ATOM 713 C C . PHE A 1 92 ? 10.506 -3.605 -2.467 1.00 88.75 92 PHE A C 1
ATOM 715 O O . PHE A 1 92 ? 9.878 -4.313 -1.678 1.00 88.75 92 PHE A O 1
ATOM 722 N N . PRO A 1 93 ? 11.511 -4.122 -3.197 1.00 86.50 93 PRO A N 1
ATOM 723 C CA . PRO A 1 93 ? 11.953 -5.499 -3.019 1.00 86.50 93 PRO A CA 1
ATOM 724 C C . PRO A 1 93 ? 12.472 -5.754 -1.601 1.00 86.50 93 PRO A C 1
ATOM 726 O O . PRO A 1 93 ? 12.937 -4.852 -0.894 1.00 86.50 93 PRO A O 1
ATOM 729 N N . LEU A 1 94 ? 12.412 -7.017 -1.187 1.00 81.38 94 LEU A N 1
ATOM 730 C CA . LEU A 1 94 ? 13.009 -7.460 0.063 1.00 81.38 94 LEU A CA 1
ATOM 731 C C . LEU A 1 94 ? 14.510 -7.731 -0.129 1.00 81.38 94 LEU A C 1
ATOM 733 O O . LEU A 1 94 ? 14.896 -8.717 -0.754 1.00 81.38 94 LEU A O 1
ATOM 737 N N . ALA A 1 95 ? 15.359 -6.893 0.460 1.00 79.00 95 ALA A N 1
ATOM 738 C CA . ALA A 1 95 ? 16.812 -7.038 0.462 1.00 79.00 95 ALA A CA 1
ATOM 739 C C . ALA A 1 95 ? 17.335 -7.065 1.904 1.00 79.00 95 ALA A C 1
ATOM 741 O O . ALA A 1 95 ? 17.007 -6.201 2.714 1.00 79.00 95 ALA A O 1
ATOM 742 N N . ASN A 1 96 ? 18.150 -8.065 2.256 1.00 76.06 96 ASN A N 1
ATOM 743 C CA . ASN A 1 96 ? 18.696 -8.227 3.614 1.00 76.06 96 ASN A CA 1
ATOM 744 C C . ASN A 1 96 ? 17.629 -8.128 4.719 1.00 76.06 96 ASN A C 1
ATOM 746 O O . ASN A 1 96 ? 17.826 -7.434 5.715 1.00 76.06 96 ASN A O 1
ATOM 750 N N . ARG A 1 97 ? 16.489 -8.814 4.532 1.00 74.81 97 ARG A N 1
ATOM 751 C CA . ARG A 1 97 ? 15.345 -8.807 5.465 1.00 74.81 97 ARG A CA 1
ATOM 752 C C . ARG A 1 97 ? 14.650 -7.450 5.632 1.00 74.81 97 ARG A C 1
ATOM 754 O O . ARG A 1 97 ? 13.807 -7.325 6.506 1.00 74.81 97 ARG A O 1
ATOM 761 N N . LYS A 1 98 ? 14.948 -6.463 4.786 1.00 75.31 98 LYS A N 1
ATOM 762 C CA . LYS A 1 98 ? 14.300 -5.150 4.801 1.00 75.31 98 LYS A CA 1
ATOM 763 C C . LYS A 1 98 ? 13.748 -4.798 3.429 1.00 75.31 98 LYS A C 1
ATOM 765 O O . LYS A 1 98 ? 14.331 -5.136 2.404 1.00 75.31 98 LYS A O 1
ATOM 770 N N . ARG A 1 99 ? 12.605 -4.117 3.410 1.00 82.50 99 ARG A N 1
ATOM 771 C CA . ARG A 1 99 ? 12.053 -3.516 2.194 1.00 82.50 99 ARG A CA 1
ATOM 772 C C . ARG A 1 99 ? 12.904 -2.297 1.843 1.00 82.50 99 ARG A C 1
ATOM 774 O O . ARG A 1 99 ? 13.089 -1.423 2.686 1.00 82.50 99 ARG A O 1
ATOM 781 N N . VAL A 1 100 ? 13.449 -2.250 0.631 1.00 84.75 100 VAL A N 1
ATOM 782 C CA . VAL A 1 100 ? 14.314 -1.149 0.175 1.00 84.75 100 VAL A CA 1
ATOM 783 C C . VAL A 1 100 ? 13.687 -0.507 -1.048 1.00 84.75 100 VAL A C 1
ATOM 785 O O . VAL A 1 100 ? 13.323 -1.217 -1.975 1.00 84.75 100 VAL A O 1
ATOM 788 N N . SER A 1 101 ? 13.581 0.822 -1.059 1.00 86.62 101 SER A N 1
ATOM 789 C CA . SER A 1 101 ? 13.071 1.554 -2.221 1.00 86.62 101 SER A CA 1
ATOM 790 C C . SER A 1 101 ? 14.001 1.391 -3.429 1.00 86.62 101 SER A C 1
ATOM 792 O O . SER A 1 101 ? 15.222 1.563 -3.332 1.00 86.62 101 SER A O 1
ATOM 794 N N . LEU A 1 102 ? 13.410 1.047 -4.568 1.00 88.94 102 LEU A N 1
ATOM 795 C CA . LEU A 1 102 ? 14.063 0.824 -5.846 1.00 88.94 102 LEU A CA 1
ATOM 796 C C . LEU A 1 102 ? 13.250 1.519 -6.941 1.00 88.94 102 LEU A C 1
ATOM 798 O O . LEU A 1 102 ? 12.104 1.151 -7.203 1.00 88.94 102 LEU A O 1
ATOM 802 N N . SER A 1 103 ? 13.865 2.490 -7.608 1.00 90.19 103 SER A N 1
ATOM 803 C CA . SER A 1 103 ? 13.285 3.131 -8.788 1.00 90.19 103 SER A CA 1
ATOM 804 C C . SER A 1 103 ? 13.787 2.429 -10.043 1.00 90.19 103 SER A C 1
ATOM 806 O O . SER A 1 103 ? 15.001 2.343 -10.274 1.00 90.19 103 SER A O 1
ATOM 808 N N . LEU A 1 104 ? 12.850 1.928 -10.843 1.00 92.62 104 LEU A N 1
ATOM 809 C CA . LEU A 1 104 ? 13.113 1.192 -12.071 1.00 92.62 104 LEU A CA 1
ATOM 810 C C . LEU A 1 104 ? 12.474 1.926 -13.255 1.00 92.62 104 LEU A C 1
ATOM 812 O O . LEU A 1 104 ? 11.253 2.034 -13.328 1.00 92.62 104 LEU A O 1
ATOM 816 N N . ASN A 1 105 ? 13.294 2.382 -14.200 1.00 93.44 105 ASN A N 1
ATOM 817 C CA . ASN A 1 105 ? 12.810 3.001 -15.433 1.00 93.44 105 ASN A CA 1
ATOM 818 C C . ASN A 1 105 ? 13.045 2.037 -16.592 1.00 93.44 105 ASN A C 1
ATOM 820 O O . ASN A 1 105 ? 14.185 1.639 -16.836 1.00 93.44 105 ASN A O 1
ATOM 824 N N . VAL A 1 106 ? 11.988 1.671 -17.306 1.00 94.25 106 VAL A N 1
ATOM 825 C CA . VAL A 1 106 ? 12.043 0.763 -18.454 1.00 94.25 106 VAL A CA 1
ATOM 826 C C . VAL A 1 106 ? 11.695 1.543 -19.712 1.00 94.25 106 VAL A C 1
ATOM 828 O O . VAL A 1 106 ? 10.555 1.964 -19.895 1.00 94.25 106 VAL A O 1
ATOM 831 N N . THR A 1 107 ? 12.680 1.746 -20.579 1.00 93.88 107 THR A N 1
ATOM 832 C CA . THR A 1 107 ? 12.526 2.469 -21.841 1.00 93.88 107 THR A CA 1
ATOM 833 C C . THR A 1 107 ? 12.198 1.497 -22.968 1.00 93.88 107 THR A C 1
ATOM 835 O O . THR A 1 107 ? 12.974 0.582 -23.265 1.00 93.88 107 THR A O 1
ATOM 838 N N . PHE A 1 108 ? 11.077 1.752 -23.632 1.00 91.62 108 PHE A N 1
ATOM 839 C CA . PHE A 1 108 ? 10.600 1.052 -24.816 1.00 91.62 108 PHE A CA 1
ATOM 840 C C . PHE A 1 108 ? 10.790 1.927 -26.056 1.00 91.62 108 PHE A C 1
ATOM 842 O O . PHE A 1 108 ? 10.628 3.148 -26.011 1.00 91.62 108 PHE A O 1
ATOM 849 N N . HIS A 1 109 ? 11.089 1.281 -27.182 1.00 88.62 109 HIS A N 1
ATOM 850 C CA . HIS A 1 109 ? 11.203 1.950 -28.480 1.00 88.62 109 HIS A CA 1
ATOM 851 C C . HIS A 1 109 ? 9.847 2.351 -29.080 1.00 88.62 109 HIS A C 1
ATOM 853 O O . HIS A 1 109 ? 9.812 3.219 -29.941 1.00 88.62 109 HIS A O 1
ATOM 859 N N . ASP A 1 110 ? 8.755 1.728 -28.629 1.00 88.56 110 ASP A N 1
ATOM 860 C CA . ASP A 1 110 ? 7.398 1.968 -29.120 1.00 88.56 110 ASP A CA 1
ATOM 861 C C . ASP A 1 110 ? 6.451 2.242 -27.943 1.00 88.56 110 ASP A C 1
ATOM 863 O O . ASP A 1 110 ? 6.300 1.416 -27.033 1.00 88.56 110 ASP A O 1
ATOM 867 N N . ALA A 1 111 ? 5.798 3.403 -27.967 1.00 90.06 111 ALA A N 1
ATOM 868 C CA . ALA A 1 111 ? 4.821 3.823 -26.972 1.00 90.06 111 ALA A CA 1
ATOM 869 C C . ALA A 1 111 ? 3.614 2.883 -26.854 1.00 90.06 111 ALA A C 1
ATOM 871 O O . ALA A 1 111 ? 3.099 2.697 -25.751 1.00 90.06 111 ALA A O 1
ATOM 872 N N . ASN A 1 112 ? 3.172 2.252 -27.944 1.00 90.44 112 ASN A N 1
ATOM 873 C CA . ASN A 1 112 ? 2.059 1.303 -27.912 1.00 90.44 112 ASN A CA 1
ATOM 874 C C . ASN A 1 112 ? 2.443 0.034 -27.152 1.00 90.44 112 ASN A C 1
ATOM 876 O O . ASN A 1 112 ? 1.645 -0.482 -26.366 1.00 90.44 112 ASN A O 1
ATOM 880 N N . VAL A 1 113 ? 3.679 -0.437 -27.342 1.00 91.25 113 VAL A N 1
ATOM 881 C CA . VAL A 1 113 ? 4.227 -1.577 -26.599 1.00 91.25 113 VAL A CA 1
ATOM 882 C C . VAL A 1 113 ? 4.367 -1.212 -25.123 1.00 91.25 113 VAL A C 1
ATOM 884 O O . VAL A 1 113 ? 3.893 -1.958 -24.269 1.00 91.25 113 VAL A O 1
ATOM 887 N N . ALA A 1 114 ? 4.918 -0.039 -24.802 1.00 92.00 114 ALA A N 1
ATOM 888 C CA . ALA A 1 114 ? 5.011 0.429 -23.418 1.00 92.00 114 ALA A CA 1
ATOM 889 C C . ALA A 1 114 ? 3.637 0.487 -22.734 1.00 92.00 114 ALA A C 1
ATOM 891 O O . ALA A 1 114 ? 3.475 0.018 -21.609 1.00 92.00 114 ALA A O 1
ATOM 892 N N . GLU A 1 115 ? 2.624 1.018 -23.420 1.00 92.62 115 GLU A N 1
ATOM 893 C CA . GLU A 1 115 ? 1.263 1.114 -22.896 1.00 92.62 115 GLU A CA 1
ATOM 894 C C . GLU A 1 115 ? 0.607 -0.264 -22.727 1.00 92.62 115 GLU A C 1
ATOM 896 O O . GLU A 1 115 ? -0.116 -0.495 -21.753 1.00 92.62 115 GLU A O 1
ATOM 901 N N . HIS A 1 116 ? 0.879 -1.206 -23.634 1.00 91.88 116 HIS A N 1
ATOM 902 C CA . HIS A 1 116 ? 0.467 -2.597 -23.476 1.00 91.88 116 HIS A CA 1
ATOM 903 C C . HIS A 1 116 ? 1.078 -3.210 -22.207 1.00 91.88 116 HIS A C 1
ATOM 905 O O . HIS A 1 116 ? 0.340 -3.696 -21.347 1.00 91.88 116 HIS A O 1
ATOM 911 N N . TRP A 1 117 ? 2.398 -3.106 -22.036 1.00 92.69 117 TRP A N 1
ATOM 912 C CA . TRP A 1 117 ? 3.104 -3.601 -20.851 1.00 92.69 117 TRP A CA 1
ATOM 913 C C . TRP A 1 117 ? 2.608 -2.933 -19.569 1.00 92.69 117 TRP A C 1
ATOM 915 O O . TRP A 1 117 ? 2.356 -3.617 -18.578 1.00 92.69 117 TRP A O 1
ATOM 925 N N . ARG A 1 118 ? 2.362 -1.619 -19.591 1.00 93.44 118 ARG A N 1
ATOM 926 C CA . ARG A 1 118 ? 1.769 -0.891 -18.465 1.00 93.44 118 ARG A CA 1
ATOM 927 C C . ARG A 1 118 ? 0.422 -1.483 -18.063 1.00 93.44 118 ARG A C 1
ATOM 929 O O . ARG A 1 118 ? 0.183 -1.681 -16.876 1.00 93.44 118 ARG A O 1
ATOM 936 N N . LYS A 1 119 ? -0.459 -1.776 -19.026 1.00 92.25 119 LYS A N 1
ATOM 937 C CA . LYS A 1 119 ? -1.769 -2.399 -18.764 1.00 92.25 119 LYS A CA 1
ATOM 938 C C . LYS A 1 119 ? -1.627 -3.813 -18.210 1.00 92.25 119 LYS A C 1
ATOM 940 O O . LYS A 1 119 ? -2.374 -4.164 -17.301 1.00 92.25 119 LYS A O 1
ATOM 945 N N . VAL A 1 120 ? -0.696 -4.609 -18.735 1.00 91.00 120 VAL A N 1
ATOM 946 C CA . VAL A 1 120 ? -0.430 -5.970 -18.245 1.00 91.00 120 VAL A CA 1
ATOM 947 C C . VAL A 1 120 ? 0.073 -5.924 -16.805 1.00 91.00 120 VAL A C 1
ATOM 949 O O . VAL A 1 120 ? -0.562 -6.512 -15.937 1.00 91.00 120 VAL A O 1
ATOM 952 N N . ILE A 1 121 ? 1.130 -5.157 -16.522 1.00 92.12 121 ILE A N 1
ATOM 953 C CA . ILE A 1 121 ? 1.682 -5.001 -15.167 1.00 92.12 121 ILE A CA 1
ATOM 954 C C . ILE A 1 121 ? 0.611 -4.459 -14.219 1.00 92.12 121 ILE A C 1
ATOM 956 O O . ILE A 1 121 ? 0.443 -4.987 -13.123 1.00 92.12 121 ILE A O 1
ATOM 960 N N . LYS A 1 122 ? -0.172 -3.462 -14.661 1.00 90.75 122 LYS A N 1
ATOM 961 C CA . LYS A 1 122 ? -1.257 -2.889 -13.858 1.00 90.75 122 LYS A CA 1
ATOM 962 C C . LYS A 1 122 ? -2.254 -3.956 -13.390 1.00 90.75 122 LYS A C 1
ATOM 964 O O . LYS A 1 122 ? -2.653 -3.915 -12.237 1.00 90.75 122 LYS A O 1
ATOM 969 N N . LYS A 1 123 ? -2.605 -4.930 -14.235 1.00 89.25 123 LYS A N 1
ATOM 970 C CA . LYS A 1 123 ? -3.513 -6.028 -13.854 1.00 89.25 123 LYS A CA 1
ATOM 971 C C . LYS A 1 123 ? -2.944 -6.941 -12.767 1.00 89.25 123 LYS A C 1
ATOM 973 O O . LYS A 1 123 ? -3.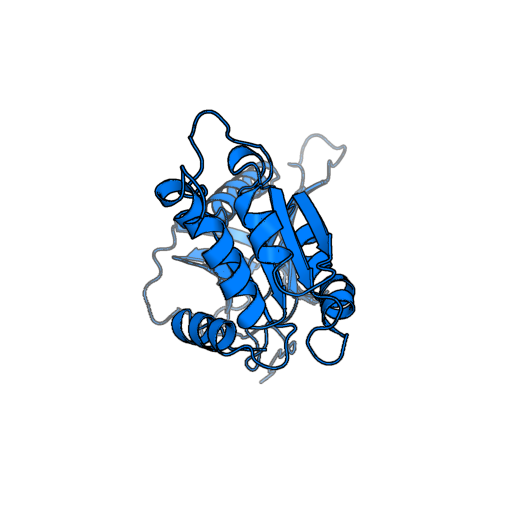725 -7.501 -12.010 1.00 89.25 123 LYS A O 1
ATOM 978 N N . PHE A 1 124 ? -1.622 -7.111 -12.700 1.00 88.06 124 PHE A N 1
ATOM 979 C CA . PHE A 1 124 ? -0.984 -7.938 -11.670 1.00 88.06 124 PHE A CA 1
ATOM 980 C C . PHE A 1 124 ? -0.834 -7.216 -10.328 1.00 88.06 124 PHE A C 1
ATOM 982 O O . PHE A 1 124 ? -0.857 -7.871 -9.294 1.00 88.06 124 PHE A O 1
ATOM 989 N N . ILE A 1 125 ? -0.690 -5.888 -10.340 1.00 87.81 125 ILE A N 1
ATOM 990 C CA . ILE A 1 125 ? -0.527 -5.080 -9.116 1.00 87.81 125 ILE A CA 1
ATOM 991 C C . ILE A 1 125 ? -1.863 -4.560 -8.563 1.00 87.81 125 ILE A C 1
ATOM 993 O O . ILE A 1 125 ? -1.933 -4.081 -7.433 1.00 87.81 125 ILE A O 1
ATOM 997 N N . GLU A 1 126 ? -2.930 -4.591 -9.364 1.00 83.62 126 GLU A N 1
ATOM 998 C CA . GLU A 1 126 ? -4.240 -4.099 -8.954 1.00 83.62 126 GLU A CA 1
ATOM 999 C C . GLU A 1 126 ? -4.858 -5.040 -7.918 1.00 83.62 126 GLU A C 1
ATOM 1001 O O . GLU A 1 126 ? -5.244 -6.172 -8.204 1.00 83.62 126 GLU A O 1
ATOM 1006 N N . ALA A 1 127 ? -4.955 -4.554 -6.682 1.00 78.50 127 ALA A N 1
ATOM 1007 C CA . ALA A 1 127 ? -5.587 -5.304 -5.612 1.00 78.50 127 ALA A CA 1
ATOM 1008 C C . ALA A 1 127 ? -7.086 -5.547 -5.910 1.00 78.50 127 ALA A C 1
ATOM 1010 O O . ALA A 1 127 ? -7.738 -4.741 -6.584 1.00 78.50 127 ALA A O 1
ATOM 1011 N N . PRO A 1 128 ? -7.688 -6.613 -5.355 1.00 79.88 128 PRO A N 1
ATOM 1012 C CA . PRO A 1 128 ? -9.123 -6.851 -5.473 1.00 79.88 128 PRO A CA 1
ATOM 1013 C C . PRO A 1 128 ? -9.935 -5.752 -4.776 1.00 79.88 128 PRO A C 1
ATOM 1015 O O . PRO A 1 128 ? -9.429 -5.052 -3.890 1.00 79.88 128 PRO A O 1
ATOM 1018 N N . LEU A 1 129 ? -11.200 -5.598 -5.179 1.00 81.94 129 LEU A N 1
ATOM 1019 C CA . LEU A 1 129 ? -12.137 -4.665 -4.549 1.00 81.94 129 LEU A CA 1
ATOM 1020 C C . LEU A 1 129 ? -12.336 -5.008 -3.066 1.00 81.94 129 LEU A C 1
ATOM 1022 O O . LEU A 1 129 ? -12.350 -6.181 -2.686 1.00 81.94 129 LEU A O 1
ATOM 1026 N N . ALA A 1 130 ? -12.521 -3.980 -2.236 1.00 83.75 130 ALA A N 1
ATOM 1027 C CA . ALA A 1 130 ? -12.768 -4.162 -0.817 1.00 83.75 130 ALA A CA 1
ATOM 1028 C C . ALA A 1 130 ? -14.071 -4.968 -0.577 1.00 83.75 130 ALA A C 1
ATOM 1030 O O . ALA A 1 130 ? -15.120 -4.602 -1.113 1.00 83.75 130 ALA A O 1
ATOM 1031 N N . PRO A 1 131 ? -14.055 -6.050 0.229 1.00 86.75 131 PRO A N 1
ATOM 1032 C CA . PRO A 1 131 ? -15.191 -6.975 0.332 1.00 86.75 131 PRO A CA 1
ATOM 1033 C C . PRO A 1 131 ? -16.469 -6.390 0.956 1.00 86.75 131 PRO A C 1
ATOM 1035 O O . PRO A 1 131 ? -17.543 -6.982 0.836 1.00 86.75 131 PRO A O 1
ATOM 1038 N N . HIS A 1 132 ? -16.376 -5.259 1.663 1.00 86.69 132 HIS A N 1
ATOM 1039 C CA . HIS A 1 132 ? -17.527 -4.548 2.236 1.00 86.69 132 HIS A CA 1
ATOM 1040 C C . HIS A 1 132 ? -18.201 -3.585 1.247 1.00 86.69 132 HIS A C 1
ATOM 1042 O O . HIS A 1 132 ? -19.253 -3.013 1.571 1.00 86.69 132 HIS A O 1
ATOM 1048 N N . PHE A 1 133 ? -17.586 -3.358 0.085 1.00 82.69 133 PHE A N 1
ATOM 1049 C CA . PHE A 1 133 ? -17.971 -2.324 -0.863 1.00 82.69 133 PHE A CA 1
ATOM 1050 C C . PHE A 1 133 ? -18.965 -2.865 -1.906 1.00 82.69 133 PHE A C 1
ATOM 1052 O O . PHE A 1 133 ? -18.690 -3.878 -2.552 1.00 82.69 133 PHE A O 1
ATOM 1059 N N . PRO A 1 134 ? -20.130 -2.225 -2.104 1.00 73.75 134 PRO A N 1
ATOM 1060 C CA . PRO A 1 134 ? -21.028 -2.594 -3.185 1.00 73.75 134 PRO A CA 1
ATOM 1061 C C . PRO A 1 134 ? -20.454 -2.136 -4.534 1.00 73.75 134 PRO A C 1
ATOM 1063 O O . PRO A 1 134 ? -19.958 -1.020 -4.668 1.00 73.75 134 PRO A O 1
ATOM 1066 N N . ILE A 1 135 ? -20.564 -2.988 -5.559 1.00 70.25 135 ILE A N 1
ATOM 1067 C CA . ILE A 1 135 ? -20.019 -2.744 -6.913 1.00 70.25 135 ILE A CA 1
ATOM 1068 C C . ILE A 1 135 ? -20.542 -1.424 -7.518 1.00 70.25 135 ILE A C 1
ATOM 1070 O O . ILE A 1 135 ? -19.846 -0.768 -8.286 1.00 70.25 135 ILE A O 1
ATOM 1074 N N . ALA A 1 136 ? -21.748 -0.996 -7.138 1.00 68.88 136 ALA A N 1
ATOM 1075 C CA . ALA A 1 136 ? -22.395 0.204 -7.666 1.00 68.88 136 ALA A CA 1
ATOM 1076 C C . ALA A 1 136 ? -21.725 1.537 -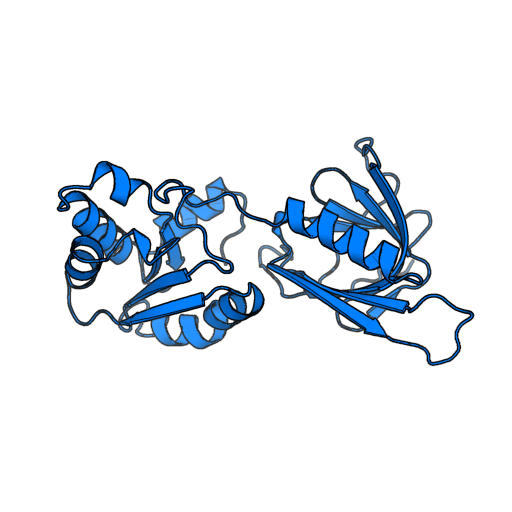7.271 1.00 68.88 136 ALA A C 1
ATOM 1078 O O . ALA A 1 136 ? -22.043 2.560 -7.869 1.00 68.88 136 ALA A O 1
ATOM 1079 N N . THR A 1 137 ? -20.826 1.555 -6.281 1.00 67.38 137 THR A N 1
ATOM 1080 C CA . THR A 1 137 ? -20.217 2.796 -5.759 1.00 67.38 137 THR A CA 1
ATOM 1081 C C . THR A 1 137 ? -18.723 2.929 -6.064 1.00 67.38 137 THR A C 1
ATOM 1083 O O . THR A 1 137 ? -18.044 3.739 -5.434 1.00 67.38 137 THR A O 1
ATOM 1086 N N . LEU A 1 138 ? -18.200 2.127 -6.999 1.00 71.38 138 LEU A N 1
ATOM 1087 C CA . LEU A 1 138 ? -16.780 2.087 -7.367 1.00 71.38 138 LEU A CA 1
ATOM 1088 C C . LEU A 1 138 ? -16.182 3.482 -7.596 1.00 71.38 138 LEU A C 1
ATOM 1090 O O . LEU A 1 138 ? -16.763 4.328 -8.275 1.00 71.38 138 LEU A O 1
ATOM 1094 N N . ARG A 1 139 ? -14.979 3.693 -7.059 1.00 78.62 139 ARG A N 1
ATOM 1095 C CA . ARG A 1 139 ? -14.219 4.937 -7.197 1.00 78.62 139 ARG A CA 1
ATOM 1096 C C . ARG A 1 139 ? -12.931 4.730 -7.978 1.00 78.62 139 ARG A C 1
ATOM 1098 O O . ARG A 1 139 ? -12.356 3.647 -7.972 1.00 78.62 139 ARG A O 1
ATOM 1105 N N . MET A 1 140 ? -12.474 5.805 -8.617 1.00 77.38 140 MET A N 1
ATOM 1106 C CA . MET A 1 140 ? -11.261 5.806 -9.443 1.00 77.38 140 MET A CA 1
ATOM 1107 C C . MET A 1 140 ? -9.980 5.554 -8.637 1.00 77.38 140 MET A C 1
ATOM 1109 O O . MET A 1 140 ? -9.052 4.930 -9.148 1.00 77.38 140 MET A O 1
ATOM 1113 N N . ARG A 1 141 ? -9.923 6.048 -7.395 1.00 84.19 141 ARG A N 1
ATOM 1114 C CA . ARG A 1 141 ? -8.811 5.866 -6.456 1.00 84.19 141 ARG A CA 1
ATOM 1115 C C . ARG A 1 141 ? -9.346 5.411 -5.117 1.00 84.19 141 ARG A C 1
ATOM 1117 O O . ARG A 1 141 ? -10.376 5.904 -4.671 1.00 84.19 141 ARG A O 1
ATOM 1124 N N . ARG A 1 142 ? -8.648 4.472 -4.485 1.00 89.19 142 ARG A N 1
ATOM 1125 C CA . ARG A 1 142 ? -9.028 3.978 -3.161 1.00 89.19 142 ARG A CA 1
ATOM 1126 C C . ARG A 1 142 ? -8.847 5.092 -2.139 1.00 89.19 142 ARG A C 1
ATOM 1128 O O . ARG A 1 142 ? -7.797 5.729 -2.137 1.00 89.19 142 ARG A O 1
ATOM 1135 N N . LYS A 1 143 ? -9.837 5.278 -1.267 1.00 93.56 143 LYS A N 1
ATOM 1136 C CA . LYS A 1 143 ? -9.780 6.210 -0.136 1.00 93.56 143 LYS A CA 1
ATOM 1137 C C . LYS A 1 143 ? -9.620 5.430 1.165 1.00 93.56 143 LYS A C 1
ATOM 1139 O O . LYS A 1 143 ? -10.460 4.588 1.481 1.00 93.56 143 LYS A O 1
ATOM 1144 N N . ILE A 1 144 ? -8.571 5.720 1.926 1.00 96.31 144 ILE A N 1
ATOM 1145 C CA . ILE A 1 144 ? -8.251 5.044 3.190 1.00 96.31 144 ILE A CA 1
ATOM 1146 C C . ILE A 1 144 ? -8.465 5.996 4.369 1.00 96.31 144 ILE A C 1
ATOM 1148 O O . ILE A 1 144 ? -7.966 7.120 4.363 1.00 96.31 144 ILE A O 1
ATOM 1152 N N . LEU A 1 145 ? -9.180 5.547 5.401 1.00 98.19 145 LEU A N 1
ATOM 1153 C CA . LEU A 1 145 ? -9.218 6.261 6.679 1.00 98.19 145 LEU A CA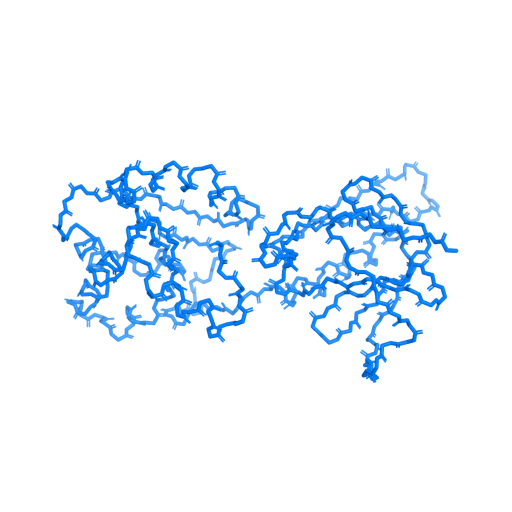 1
ATOM 1154 C C . LEU A 1 145 ? -7.983 5.873 7.489 1.00 98.19 145 LEU A C 1
ATOM 1156 O O . LEU A 1 145 ? -7.791 4.698 7.790 1.00 98.19 145 LEU A O 1
ATOM 1160 N N . VAL A 1 146 ? -7.157 6.840 7.857 1.00 98.31 146 VAL A N 1
ATOM 1161 C CA . VAL A 1 146 ? -5.933 6.628 8.629 1.00 98.31 146 VAL A CA 1
ATOM 1162 C C . VAL A 1 146 ? -6.175 7.096 10.057 1.00 98.31 146 VAL A C 1
ATOM 1164 O O . VAL A 1 146 ? -6.296 8.289 10.317 1.00 98.31 146 VAL A O 1
ATOM 1167 N N . ILE A 1 147 ? -6.229 6.158 10.995 1.00 98.06 147 ILE A N 1
ATOM 1168 C CA . ILE A 1 147 ? -6.401 6.440 12.420 1.00 98.06 147 ILE A CA 1
ATOM 1169 C C . ILE A 1 147 ? -5.030 6.357 13.085 1.00 98.06 147 ILE A C 1
ATOM 1171 O O . ILE A 1 147 ? -4.411 5.293 13.129 1.00 98.06 147 ILE A O 1
ATOM 1175 N N . VAL A 1 148 ? -4.548 7.479 13.612 1.00 97.12 148 VAL A N 1
ATOM 1176 C CA . VAL A 1 148 ? -3.216 7.584 14.219 1.00 97.12 148 VAL A CA 1
ATOM 1177 C C . VAL A 1 148 ? -3.355 7.884 15.701 1.00 97.12 148 VAL A C 1
ATOM 1179 O O . VAL A 1 148 ? -3.992 8.865 16.079 1.00 97.12 148 VAL A O 1
ATOM 1182 N N . ASN A 1 149 ? -2.684 7.104 16.547 1.00 95.00 149 ASN A N 1
ATOM 1183 C CA . ASN A 1 149 ? -2.492 7.492 17.941 1.00 95.00 149 ASN A CA 1
ATOM 1184 C C . ASN A 1 149 ? -1.139 8.202 18.103 1.00 95.00 149 ASN A C 1
ATOM 1186 O O . ASN A 1 149 ? -0.104 7.528 18.155 1.00 95.00 149 ASN A O 1
ATOM 1190 N N . PRO A 1 150 ? -1.109 9.543 18.239 1.00 92.19 150 PRO A N 1
ATOM 1191 C CA . PRO A 1 150 ? 0.140 10.299 18.289 1.00 92.19 150 PRO A CA 1
ATOM 1192 C C . PRO A 1 150 ? 0.986 9.989 19.534 1.00 92.19 150 PRO A C 1
ATOM 1194 O O . PRO A 1 150 ? 2.185 10.259 19.534 1.00 92.19 150 PRO A O 1
ATOM 1197 N N . PHE A 1 151 ? 0.401 9.399 20.581 1.00 88.81 151 PHE A N 1
ATOM 1198 C CA . PHE A 1 151 ? 1.100 9.059 21.823 1.00 88.81 151 PHE A CA 1
ATOM 1199 C C . PHE A 1 151 ? 1.737 7.660 21.811 1.00 88.81 151 PHE A C 1
ATOM 1201 O O . PHE A 1 151 ? 2.494 7.320 22.721 1.00 88.81 151 PHE A O 1
ATOM 1208 N N . SER A 1 152 ? 1.475 6.854 20.779 1.00 83.19 152 SER A N 1
ATOM 1209 C CA . SER A 1 152 ? 2.025 5.500 20.638 1.00 83.19 152 SER A CA 1
ATOM 1210 C C . SER A 1 152 ? 3.535 5.483 20.368 1.00 83.19 152 SER A C 1
ATOM 1212 O O . SER A 1 152 ? 4.095 6.432 19.810 1.00 83.19 152 SER A O 1
ATOM 1214 N N . GLY A 1 153 ? 4.201 4.401 20.797 1.00 77.25 153 GLY A N 1
ATOM 1215 C CA . GLY A 1 153 ? 5.600 4.107 20.454 1.00 77.25 153 GLY A CA 1
ATOM 1216 C C . GLY A 1 153 ? 6.566 5.219 20.849 1.00 77.25 153 GLY A C 1
ATOM 1217 O O . GLY A 1 153 ? 7.315 5.723 20.016 1.00 77.25 153 GLY A O 1
ATOM 1218 N N . GLN A 1 154 ? 6.516 5.653 22.113 1.00 84.88 154 GLN A N 1
ATOM 1219 C CA . GLN A 1 154 ? 7.290 6.800 22.615 1.00 84.88 154 GLN A CA 1
ATOM 1220 C C . GLN A 1 154 ? 6.966 8.121 21.885 1.00 84.88 154 GLN A C 1
ATOM 1222 O O . GLN A 1 154 ? 7.851 8.951 21.682 1.00 84.88 154 GLN A O 1
ATOM 1227 N N . LYS A 1 155 ? 5.698 8.322 21.496 1.00 86.25 155 LYS A N 1
ATOM 1228 C CA . LYS A 1 155 ? 5.204 9.505 20.766 1.00 86.25 155 LYS A CA 1
ATOM 1229 C C . LYS A 1 155 ? 5.819 9.694 19.371 1.00 86.25 155 LYS A C 1
ATOM 1231 O O . LYS A 1 155 ? 5.904 10.814 18.870 1.00 86.25 155 LYS A O 1
ATOM 1236 N N . LYS A 1 156 ? 6.272 8.607 18.740 1.00 87.44 156 LYS A N 1
ATOM 1237 C CA . LYS A 1 156 ? 6.887 8.635 17.401 1.00 87.44 156 LYS A CA 1
ATOM 1238 C C . LYS A 1 156 ? 5.927 8.233 16.286 1.00 87.44 156 LYS A C 1
ATOM 1240 O O . LYS A 1 156 ? 6.247 8.480 15.131 1.00 87.44 156 LYS A O 1
ATOM 1245 N N . ALA A 1 157 ? 4.755 7.681 16.605 1.00 89.06 157 ALA A N 1
ATOM 1246 C CA . ALA A 1 157 ? 3.812 7.156 15.615 1.00 89.06 157 ALA A CA 1
ATOM 1247 C C . ALA A 1 157 ? 3.419 8.179 14.534 1.00 89.06 157 ALA A C 1
ATOM 1249 O O . ALA A 1 157 ? 3.485 7.870 13.350 1.00 89.06 157 ALA A O 1
ATOM 1250 N N . LEU A 1 158 ? 3.091 9.420 14.918 1.00 92.69 158 LEU A N 1
ATOM 1251 C CA . LEU A 1 158 ? 2.750 10.469 13.947 1.00 92.69 158 LEU A CA 1
ATOM 1252 C C . LEU A 1 158 ? 3.944 10.869 13.071 1.00 92.69 158 LEU A C 1
ATOM 1254 O O . LEU A 1 158 ? 3.770 11.172 11.894 1.00 92.69 158 LEU A O 1
ATOM 1258 N N . LYS A 1 159 ? 5.153 10.882 13.641 1.00 92.31 159 LYS A N 1
ATOM 1259 C CA . LYS A 1 159 ? 6.371 11.168 12.881 1.00 92.31 159 LYS A CA 1
ATOM 1260 C C . LYS A 1 159 ? 6.661 10.046 11.882 1.00 92.31 159 LYS A C 1
ATOM 1262 O O . LYS A 1 159 ? 6.878 10.333 10.719 1.00 92.31 159 LYS A O 1
ATOM 1267 N N . MET A 1 160 ? 6.586 8.789 12.318 1.00 91.25 160 MET A N 1
ATOM 1268 C CA . MET A 1 160 ? 6.758 7.618 11.453 1.00 91.25 160 MET A CA 1
ATOM 1269 C C . MET A 1 160 ? 5.704 7.570 10.337 1.00 91.25 160 MET A C 1
ATOM 1271 O O . MET A 1 160 ? 6.045 7.290 9.190 1.00 91.25 160 MET A O 1
ATOM 1275 N N . TRP A 1 161 ? 4.449 7.932 10.630 1.00 93.56 161 TRP A N 1
ATOM 1276 C CA . TRP A 1 161 ? 3.433 8.111 9.592 1.00 93.56 161 TRP A CA 1
ATOM 1277 C C . TRP A 1 161 ? 3.908 9.094 8.517 1.00 93.56 161 TRP A C 1
ATOM 1279 O O . TRP A 1 161 ? 3.969 8.715 7.354 1.00 93.56 161 TRP A O 1
ATOM 1289 N N . LYS A 1 162 ? 4.293 10.316 8.902 1.00 94.62 162 LYS A N 1
ATOM 1290 C CA . LYS A 1 162 ? 4.689 11.379 7.960 1.00 94.62 162 LYS A CA 1
ATOM 1291 C C . LYS A 1 162 ? 5.971 11.064 7.190 1.00 94.62 162 LYS A C 1
ATOM 1293 O O . LYS A 1 162 ? 6.039 11.292 5.988 1.00 94.62 162 LYS A O 1
ATOM 1298 N N . ASP A 1 163 ? 6.984 10.565 7.888 1.00 92.19 163 ASP A N 1
ATOM 1299 C CA . ASP A 1 163 ? 8.327 10.413 7.329 1.00 92.19 163 ASP A CA 1
ATOM 1300 C C . ASP A 1 163 ? 8.455 9.128 6.494 1.00 92.19 163 ASP A C 1
ATOM 1302 O O . ASP A 1 163 ? 9.206 9.101 5.520 1.00 92.19 163 ASP A O 1
ATOM 1306 N N . GLU A 1 164 ? 7.734 8.061 6.859 1.00 88.62 164 GLU A N 1
ATOM 1307 C CA . GLU A 1 164 ? 7.940 6.727 6.281 1.00 88.62 164 GLU A CA 1
ATOM 1308 C C . GLU A 1 164 ? 6.712 6.191 5.540 1.00 88.62 164 GLU A C 1
ATOM 1310 O O . GLU A 1 164 ? 6.856 5.608 4.466 1.00 88.62 164 GLU A O 1
ATOM 1315 N N . THR A 1 165 ? 5.500 6.378 6.074 1.00 91.69 165 THR A N 1
ATOM 1316 C CA . THR A 1 165 ? 4.311 5.685 5.541 1.00 91.69 165 THR A CA 1
ATOM 1317 C C . THR A 1 165 ? 3.502 6.519 4.549 1.00 91.69 165 THR A C 1
ATOM 1319 O O . THR A 1 165 ? 3.098 6.021 3.499 1.00 91.69 165 THR A O 1
ATOM 1322 N N . GLU A 1 166 ? 3.294 7.800 4.837 1.00 94.94 166 GLU A N 1
ATOM 1323 C CA . GLU A 1 166 ? 2.584 8.747 3.978 1.00 94.94 166 GLU A CA 1
ATOM 1324 C C . GLU A 1 166 ? 3.200 8.842 2.565 1.00 94.94 166 GLU A C 1
ATOM 1326 O O . GLU A 1 166 ? 2.444 8.767 1.590 1.00 94.94 166 GLU A O 1
ATOM 1331 N N . PRO A 1 167 ? 4.540 8.871 2.388 1.00 92.12 167 PRO A N 1
ATOM 1332 C CA . PRO A 1 167 ? 5.149 8.836 1.058 1.00 92.12 167 PRO A CA 1
ATOM 1333 C C . PRO A 1 167 ? 4.771 7.591 0.243 1.00 92.12 167 PRO A C 1
ATOM 1335 O O . PRO A 1 167 ? 4.626 7.679 -0.977 1.00 92.12 167 PRO A O 1
ATOM 1338 N N . ILE A 1 168 ? 4.573 6.440 0.896 1.00 90.38 168 ILE A N 1
ATOM 1339 C CA . ILE A 1 168 ? 4.158 5.193 0.235 1.00 90.38 168 ILE A CA 1
ATOM 1340 C C . ILE A 1 168 ? 2.704 5.304 -0.239 1.00 90.38 168 ILE A C 1
ATOM 1342 O O . ILE A 1 168 ? 2.395 4.886 -1.353 1.00 90.38 168 ILE A O 1
ATOM 1346 N N . PHE A 1 169 ? 1.819 5.912 0.557 1.00 92.94 169 PHE A N 1
ATOM 1347 C CA . PHE A 1 169 ? 0.421 6.145 0.170 1.00 92.94 169 PHE A CA 1
ATOM 1348 C C . PHE A 1 169 ? 0.321 7.075 -1.042 1.00 92.94 169 PHE A C 1
ATOM 1350 O O . PHE A 1 169 ? -0.396 6.771 -1.999 1.00 92.94 169 PHE A O 1
ATOM 1357 N N . ILE A 1 170 ? 1.092 8.167 -1.035 1.00 92.38 170 ILE A N 1
ATOM 1358 C CA . ILE A 1 170 ? 1.174 9.116 -2.153 1.00 92.38 170 ILE A CA 1
ATOM 1359 C C . ILE A 1 170 ? 1.691 8.411 -3.409 1.00 92.38 170 ILE A C 1
ATOM 1361 O O . ILE A 1 170 ? 1.091 8.520 -4.480 1.00 92.38 170 ILE A O 1
ATOM 1365 N N . ALA A 1 171 ? 2.776 7.646 -3.276 1.00 87.94 171 ALA A N 1
ATOM 1366 C CA . ALA A 1 171 ? 3.346 6.874 -4.371 1.00 87.94 171 ALA A CA 1
ATOM 1367 C C . ALA A 1 171 ? 2.354 5.865 -4.965 1.00 87.94 171 ALA A C 1
ATOM 1369 O O . ALA A 1 171 ? 2.277 5.742 -6.188 1.00 87.94 171 ALA A O 1
ATOM 1370 N N . ALA A 1 172 ? 1.581 5.184 -4.116 1.00 88.69 172 ALA A N 1
ATOM 1371 C CA . ALA A 1 172 ? 0.532 4.240 -4.497 1.00 88.69 172 ALA A CA 1
ATOM 1372 C C . ALA A 1 172 ? -0.724 4.913 -5.087 1.00 88.69 172 ALA A C 1
ATOM 1374 O O . ALA A 1 172 ? -1.653 4.220 -5.499 1.00 88.69 172 ALA A O 1
ATOM 1375 N N . GLN A 1 173 ? -0.764 6.252 -5.147 1.00 90.19 173 GLN A N 1
ATOM 1376 C CA . GLN A 1 173 ? -1.914 7.043 -5.599 1.00 90.19 173 GLN A CA 1
ATOM 1377 C C . GLN A 1 173 ? -3.193 6.747 -4.799 1.00 90.19 173 GLN A C 1
ATOM 1379 O O . GLN A 1 173 ? -4.292 6.707 -5.361 1.00 90.19 173 GLN A O 1
ATOM 1384 N N . LEU A 1 174 ? -3.038 6.525 -3.493 1.00 91.69 174 LEU A N 1
ATOM 1385 C CA . LEU A 1 174 ? -4.147 6.374 -2.559 1.00 91.69 174 LEU A CA 1
ATOM 1386 C C . LEU A 1 174 ? -4.624 7.751 -2.103 1.00 91.69 174 LEU A C 1
ATOM 1388 O O . LEU A 1 174 ? -3.816 8.594 -1.714 1.00 91.69 174 LEU A O 1
ATOM 1392 N N . ASP A 1 175 ? -5.937 7.947 -2.091 1.00 95.19 175 ASP A N 1
ATOM 1393 C CA . ASP A 1 175 ? -6.537 9.048 -1.350 1.00 95.19 175 ASP A CA 1
ATOM 1394 C C . ASP A 1 175 ? -6.624 8.629 0.124 1.00 95.19 175 ASP A C 1
ATOM 1396 O O . ASP A 1 175 ? -6.846 7.456 0.445 1.00 95.19 175 ASP A O 1
ATOM 1400 N N . TYR A 1 176 ? -6.442 9.560 1.053 1.00 97.12 176 TYR A N 1
ATOM 1401 C CA . TYR A 1 176 ? -6.528 9.236 2.473 1.00 97.12 176 TYR A CA 1
ATOM 1402 C C . TYR A 1 176 ? -6.978 10.420 3.319 1.00 97.12 176 TYR A C 1
ATOM 1404 O O . TYR A 1 176 ? -6.836 11.580 2.941 1.00 97.12 176 TYR A O 1
ATOM 1412 N N . GLU A 1 177 ? -7.541 10.099 4.478 1.00 97.94 177 GLU A N 1
ATOM 1413 C CA . GLU A 1 177 ? -7.966 11.057 5.491 1.00 97.94 177 GLU A CA 1
ATOM 1414 C C . GLU A 1 177 ? -7.352 10.658 6.828 1.00 97.94 177 GLU A C 1
ATOM 1416 O O . GLU A 1 177 ? -7.497 9.512 7.246 1.00 97.94 177 GLU A O 1
ATOM 1421 N N . VAL A 1 178 ? -6.644 11.579 7.482 1.00 98.12 178 VAL A N 1
ATOM 1422 C CA . VAL A 1 178 ? -5.947 11.298 8.741 1.00 98.12 178 VAL A CA 1
ATOM 1423 C C . VAL A 1 178 ? -6.760 11.823 9.916 1.00 98.12 178 VAL A C 1
ATOM 1425 O O . VAL A 1 178 ? -7.045 13.016 9.991 1.00 98.12 178 VAL A O 1
ATOM 1428 N N . VAL A 1 179 ? -7.063 10.945 10.870 1.00 98.06 179 VAL A N 1
ATOM 1429 C CA . VAL A 1 179 ? -7.720 11.278 12.136 1.00 98.06 179 VAL A CA 1
ATOM 1430 C C . VAL A 1 179 ? -6.792 10.915 13.289 1.00 98.06 179 VAL A C 1
ATOM 1432 O O . VAL A 1 179 ? -6.329 9.778 13.405 1.00 98.06 179 VAL A O 1
ATOM 1435 N N . LEU A 1 180 ? -6.513 11.892 14.152 1.00 97.62 180 LEU A N 1
ATOM 1436 C CA . LEU A 1 180 ? -5.704 11.684 15.348 1.00 97.62 180 LEU A CA 1
ATOM 1437 C C . LEU A 1 180 ? -6.608 11.301 16.517 1.00 97.62 180 LEU A C 1
ATOM 1439 O O . LEU A 1 180 ? -7.582 11.989 16.814 1.00 97.62 180 LEU A O 1
ATOM 1443 N N . THR A 1 181 ? -6.278 10.218 17.212 1.00 97.25 181 THR A N 1
ATOM 1444 C CA . THR A 1 181 ? -6.996 9.850 18.434 1.00 97.25 181 THR A CA 1
ATOM 1445 C C . THR A 1 181 ? -6.535 10.707 19.604 1.00 97.25 181 THR A C 1
ATOM 1447 O O . THR A 1 181 ? -5.347 11.005 19.732 1.00 97.25 181 THR A O 1
ATOM 1450 N N . GLU A 1 182 ? -7.455 11.031 20.506 1.00 95.50 182 GLU A N 1
ATOM 1451 C CA . GLU A 1 182 ? -7.224 12.011 21.578 1.00 95.50 182 GLU A CA 1
ATOM 1452 C C . GLU A 1 182 ? -7.265 11.366 22.966 1.00 95.50 182 GLU A C 1
ATOM 1454 O O . GLU A 1 182 ? -6.657 11.860 23.911 1.00 95.50 182 GLU A O 1
ATOM 1459 N N . ARG A 1 183 ? -7.973 10.239 23.085 1.00 94.94 183 ARG A N 1
ATOM 1460 C CA . ARG A 1 183 ? -8.205 9.508 24.330 1.00 94.94 183 ARG A CA 1
ATOM 1461 C C . ARG A 1 183 ? -8.480 8.034 24.049 1.00 94.94 183 ARG A C 1
ATOM 1463 O O . ARG A 1 183 ? -8.775 7.661 22.914 1.00 94.94 183 ARG A O 1
ATOM 1470 N N . VAL A 1 184 ? -8.425 7.228 25.107 1.00 93.25 184 VAL A N 1
ATOM 1471 C CA . VAL A 1 184 ? -8.850 5.821 25.087 1.00 93.25 184 VAL A CA 1
ATOM 1472 C C . VAL A 1 184 ? -10.310 5.730 24.631 1.00 93.25 184 VAL A C 1
ATOM 1474 O O . VAL A 1 184 ? -11.147 6.530 25.062 1.00 93.25 184 VAL A O 1
ATOM 1477 N N . GLY A 1 185 ? -10.598 4.786 23.734 1.00 96.25 185 GLY A N 1
ATOM 1478 C CA . GLY A 1 185 ? -11.924 4.570 23.153 1.00 96.25 185 GLY A CA 1
ATOM 1479 C C . GLY A 1 185 ? -12.304 5.542 22.030 1.00 96.25 185 GLY A C 1
ATOM 1480 O O . GLY A 1 185 ? -13.377 5.397 21.445 1.00 96.25 185 GLY A O 1
ATOM 1481 N N . HIS A 1 186 ? -11.458 6.524 21.682 1.00 98.06 186 HIS A N 1
ATOM 1482 C CA . HIS A 1 186 ? -11.762 7.422 20.561 1.00 98.06 186 HIS A CA 1
ATOM 1483 C C . HIS A 1 186 ? -11.782 6.651 19.229 1.00 98.06 186 HIS A C 1
ATOM 1485 O O . HIS A 1 186 ? -12.642 6.911 18.389 1.00 98.06 186 HIS A O 1
ATOM 1491 N N . ALA A 1 187 ? -10.910 5.650 19.034 1.00 97.94 187 ALA A N 1
ATOM 1492 C CA . ALA A 1 187 ? -10.948 4.846 17.810 1.00 97.94 187 ALA A CA 1
ATOM 1493 C C . ALA A 1 187 ? -12.208 3.971 17.731 1.00 97.94 187 ALA A C 1
ATOM 1495 O O . ALA A 1 187 ? -12.765 3.812 16.643 1.00 97.94 187 ALA A O 1
ATOM 1496 N N . THR A 1 188 ? -12.709 3.482 18.870 1.00 98.50 188 THR A N 1
ATOM 1497 C CA . THR A 1 188 ? -14.003 2.789 18.964 1.00 98.50 188 THR A CA 1
ATOM 1498 C C . THR A 1 188 ? -15.144 3.683 18.482 1.00 98.50 188 THR A C 1
ATOM 1500 O O . THR A 1 188 ? -15.974 3.253 17.679 1.00 98.50 188 THR A O 1
ATOM 1503 N N . GLU A 1 189 ? -15.182 4.943 18.921 1.00 98.44 189 GLU A N 1
ATOM 1504 C CA . GLU A 1 189 ? -16.198 5.916 18.498 1.00 98.44 189 GLU A CA 1
ATOM 1505 C C . GLU A 1 189 ? -16.101 6.248 17.005 1.00 98.44 189 GLU A C 1
ATOM 1507 O O . GLU A 1 189 ? -17.124 6.266 16.315 1.00 98.44 189 GLU A O 1
ATOM 1512 N N . ILE A 1 190 ? -14.885 6.448 16.488 1.00 98.31 190 ILE A N 1
ATOM 1513 C CA . ILE A 1 190 ? -14.643 6.679 15.058 1.00 98.31 190 ILE A CA 1
ATOM 1514 C C . ILE A 1 190 ? -15.165 5.487 14.243 1.00 98.31 190 ILE A C 1
ATOM 1516 O O . ILE A 1 190 ? -15.991 5.660 13.348 1.00 98.31 190 ILE A O 1
ATOM 1520 N N . ALA A 1 191 ? -14.750 4.262 14.579 1.00 98.12 191 ALA A N 1
ATOM 1521 C CA . ALA A 1 191 ? -15.140 3.052 13.855 1.00 98.12 191 ALA A CA 1
ATOM 1522 C C . ALA A 1 191 ? -16.648 2.758 13.952 1.00 98.12 191 ALA A C 1
ATOM 1524 O O . ALA A 1 191 ? -17.271 2.310 12.983 1.00 98.12 191 ALA A O 1
ATOM 1525 N N . ARG A 1 192 ? -17.277 3.063 15.091 1.00 98.19 192 ARG A N 1
ATOM 1526 C CA . ARG A 1 192 ? -18.727 2.923 15.267 1.00 98.19 192 ARG A CA 1
ATOM 1527 C C . ARG A 1 192 ? -19.520 3.875 14.371 1.00 98.19 192 ARG A C 1
ATOM 1529 O O . ARG A 1 192 ? -20.573 3.480 13.880 1.00 98.19 192 ARG A O 1
ATOM 1536 N N . ASN A 1 193 ? -19.020 5.087 14.138 1.00 97.69 193 ASN A N 1
ATOM 1537 C CA . ASN A 1 193 ? -19.762 6.145 13.447 1.00 97.69 193 ASN A CA 1
ATOM 1538 C C . ASN A 1 193 ? -19.345 6.363 11.983 1.00 97.69 193 ASN A C 1
ATOM 1540 O O . ASN A 1 193 ? -20.065 7.029 11.245 1.00 97.69 193 ASN A O 1
ATOM 1544 N N . VAL A 1 194 ? -18.224 5.790 11.532 1.00 96.31 194 VAL A N 1
ATOM 1545 C CA . VAL A 1 194 ? -17.726 5.975 10.160 1.00 96.31 194 VAL A CA 1
ATOM 1546 C C . VAL A 1 194 ? -18.748 5.524 9.106 1.00 96.31 194 VAL A C 1
ATOM 1548 O O . VAL A 1 194 ? -19.383 4.470 9.226 1.00 96.31 194 VAL A O 1
ATOM 1551 N N . CYS A 1 195 ? -18.896 6.291 8.030 1.00 94.50 195 CYS A N 1
ATOM 1552 C CA . CYS A 1 195 ? -19.642 5.845 6.862 1.00 94.50 195 CYS A CA 1
ATOM 1553 C C . CYS A 1 195 ? -18.784 4.846 6.068 1.00 94.50 195 CYS A C 1
ATOM 1555 O O . CYS A 1 195 ? -17.813 5.223 5.417 1.00 94.50 195 CYS A O 1
ATOM 1557 N N . LEU A 1 196 ? -19.134 3.554 6.103 1.00 93.44 196 LEU A N 1
ATOM 1558 C CA . LEU A 1 196 ? -18.352 2.503 5.428 1.00 93.44 196 LEU A CA 1
ATOM 1559 C C . LEU A 1 196 ? -18.253 2.702 3.906 1.00 93.44 196 LEU A C 1
ATOM 1561 O O . LEU A 1 196 ? -17.338 2.172 3.287 1.00 93.44 196 LEU A O 1
ATOM 1565 N N . ASN A 1 197 ? -19.195 3.435 3.302 1.00 91.19 197 ASN A N 1
ATOM 1566 C CA . ASN A 1 197 ? -19.178 3.741 1.870 1.00 91.19 197 ASN A CA 1
ATOM 1567 C C . ASN A 1 197 ? -18.087 4.749 1.504 1.00 91.19 197 ASN A C 1
ATOM 1569 O O . ASN A 1 197 ? -17.711 4.816 0.341 1.00 91.19 197 ASN A O 1
ATOM 1573 N N . ASP A 1 198 ? -17.568 5.519 2.460 1.00 92.19 198 ASP A N 1
ATOM 1574 C CA . ASP A 1 198 ? -16.609 6.587 2.181 1.00 92.19 198 ASP A CA 1
ATOM 1575 C C . ASP A 1 198 ? -15.177 6.051 2.086 1.00 92.19 198 ASP A C 1
ATOM 1577 O O . ASP A 1 198 ? -14.309 6.711 1.521 1.00 92.19 198 ASP A O 1
ATOM 1581 N N . TYR A 1 199 ? -14.928 4.811 2.516 1.00 94.00 199 TYR A N 1
ATOM 1582 C CA . TYR A 1 199 ? -13.583 4.244 2.622 1.00 94.00 199 TYR A CA 1
ATOM 1583 C C . TYR A 1 199 ? -13.497 2.822 2.059 1.00 94.00 199 TYR A C 1
ATOM 1585 O O . TYR A 1 199 ? -14.401 2.009 2.243 1.00 94.00 199 TYR A O 1
ATOM 1593 N N . ASP A 1 200 ? -12.384 2.517 1.395 1.00 92.88 200 ASP A N 1
ATOM 1594 C CA . ASP A 1 200 ? -12.036 1.174 0.908 1.00 92.88 200 ASP A CA 1
ATOM 1595 C C . ASP A 1 200 ? -11.260 0.363 1.948 1.00 92.88 200 ASP A C 1
ATOM 1597 O O . ASP A 1 200 ? -11.091 -0.844 1.798 1.00 92.88 200 ASP A O 1
ATOM 1601 N N . GLY A 1 201 ? -10.772 1.023 2.994 1.00 94.56 201 GLY A N 1
ATOM 1602 C CA . GLY A 1 201 ? -10.026 0.399 4.072 1.00 94.56 201 GLY A CA 1
ATOM 1603 C C . GLY A 1 201 ? -9.750 1.378 5.202 1.00 94.56 201 GLY A C 1
ATOM 1604 O O . GLY A 1 201 ? -9.897 2.595 5.049 1.00 94.56 201 GLY A O 1
ATOM 1605 N N . ILE A 1 202 ? -9.317 0.828 6.332 1.00 97.56 202 ILE A N 1
ATOM 1606 C CA . ILE A 1 202 ? -8.825 1.592 7.476 1.00 97.56 202 ILE A CA 1
ATOM 1607 C C . ILE A 1 202 ? -7.368 1.217 7.726 1.00 97.56 202 ILE A C 1
ATOM 1609 O O . ILE A 1 202 ? -7.039 0.043 7.885 1.00 97.56 202 ILE A O 1
ATOM 1613 N N . ALA A 1 203 ? -6.498 2.217 7.786 1.00 97.50 203 ALA A N 1
ATOM 1614 C CA . ALA A 1 203 ? -5.121 2.076 8.223 1.00 97.50 203 ALA A CA 1
ATOM 1615 C C . ALA A 1 203 ? -4.993 2.558 9.672 1.00 97.50 203 ALA A C 1
ATOM 1617 O O . ALA A 1 203 ? -5.463 3.636 10.023 1.00 97.50 203 ALA A O 1
ATOM 1618 N N . ILE A 1 204 ? -4.364 1.756 10.523 1.00 97.25 204 ILE A N 1
ATOM 1619 C CA . ILE A 1 204 ? -4.248 2.004 11.960 1.00 97.25 204 ILE A CA 1
ATOM 1620 C C . ILE A 1 204 ? -2.768 2.161 12.285 1.00 97.25 204 ILE A C 1
ATOM 1622 O O . ILE A 1 204 ? -2.009 1.200 12.172 1.00 97.25 204 ILE A O 1
ATOM 1626 N N . VAL A 1 205 ? -2.359 3.364 12.691 1.00 95.75 205 VAL A N 1
ATOM 1627 C CA . VAL A 1 205 ? -0.970 3.699 13.035 1.00 95.75 205 VAL A CA 1
ATOM 1628 C C . VAL A 1 205 ? -0.832 3.784 14.554 1.00 95.75 205 VAL A C 1
ATOM 1630 O O . VAL A 1 205 ? -1.037 4.838 15.167 1.00 95.75 205 VAL A O 1
ATOM 1633 N N . SER A 1 206 ? -0.537 2.647 15.180 1.00 93.38 206 SER A N 1
ATOM 1634 C CA . SER A 1 206 ? -0.397 2.500 16.635 1.00 93.38 206 SER A CA 1
ATOM 1635 C C . SER A 1 206 ? 0.179 1.114 16.965 1.00 93.38 206 SER A C 1
ATOM 1637 O O . SER A 1 206 ? 0.905 0.552 16.153 1.00 93.38 206 SER A O 1
ATOM 1639 N N . GLY A 1 207 ? -0.078 0.600 18.168 1.00 91.81 207 GLY A N 1
ATOM 1640 C CA . GLY A 1 207 ? 0.115 -0.805 18.514 1.00 91.81 207 GLY A CA 1
ATOM 1641 C C . GLY A 1 207 ? -1.199 -1.584 18.514 1.00 91.81 207 GLY A C 1
ATOM 1642 O O . GLY A 1 207 ? -2.256 -1.058 18.159 1.00 91.81 207 GLY A O 1
ATOM 1643 N N . ASP A 1 208 ? -1.136 -2.821 19.004 1.00 92.44 208 ASP A N 1
ATOM 1644 C CA . ASP A 1 208 ? -2.239 -3.794 18.945 1.00 92.44 208 ASP A CA 1
ATOM 1645 C C . ASP A 1 208 ? -3.559 -3.279 19.560 1.00 92.44 208 ASP A C 1
ATOM 1647 O O . ASP A 1 208 ? -4.642 -3.568 19.052 1.00 92.44 208 ASP A O 1
ATOM 1651 N N . GLY A 1 209 ? -3.479 -2.472 20.624 1.00 93.31 209 GLY A N 1
ATOM 1652 C CA . GLY A 1 209 ? -4.654 -1.961 21.338 1.00 93.31 209 GLY A CA 1
ATOM 1653 C C . GLY A 1 209 ? -5.584 -1.101 20.478 1.00 93.31 209 GLY A C 1
ATOM 1654 O O . GLY A 1 209 ? -6.799 -1.219 20.590 1.00 93.31 209 GLY A O 1
ATOM 1655 N N . LEU A 1 210 ? -5.042 -0.288 19.565 1.00 95.25 210 LEU A N 1
ATOM 1656 C CA . LEU A 1 210 ? -5.884 0.563 18.718 1.00 95.25 210 LEU A CA 1
ATOM 1657 C C . LEU A 1 210 ? -6.634 -0.246 17.656 1.00 95.25 210 LEU A C 1
ATOM 1659 O O . LEU A 1 210 ? -7.736 0.119 17.257 1.00 95.25 210 LEU A O 1
ATOM 1663 N N . VAL A 1 211 ? -6.053 -1.368 17.220 1.00 95.94 211 VAL A N 1
ATOM 1664 C CA . VAL A 1 211 ? -6.732 -2.307 16.321 1.00 95.94 211 VAL A CA 1
ATOM 1665 C C . VAL A 1 211 ? -7.939 -2.929 17.020 1.00 95.94 211 VAL A C 1
ATOM 1667 O O . VAL A 1 211 ? -9.006 -3.026 16.415 1.00 95.94 211 VAL A O 1
ATOM 1670 N N . LEU A 1 212 ? -7.796 -3.290 18.299 1.00 95.88 212 LEU A N 1
ATOM 1671 C CA . LEU A 1 212 ? -8.904 -3.801 19.107 1.00 95.88 212 LEU A CA 1
ATOM 1672 C C . LEU A 1 212 ? -10.017 -2.761 19.256 1.00 95.88 212 LEU A C 1
ATOM 1674 O O . LEU A 1 212 ? -11.167 -3.094 18.986 1.00 95.88 212 LEU A O 1
ATOM 1678 N N . GLU A 1 213 ? -9.686 -1.502 19.566 1.00 97.81 213 GLU A N 1
ATOM 1679 C CA . GLU A 1 213 ? -10.684 -0.423 19.651 1.00 97.81 213 GLU A CA 1
ATOM 1680 C C . GLU A 1 213 ? -11.502 -0.284 18.352 1.00 97.81 213 GLU A C 1
ATOM 1682 O O . GLU A 1 213 ? -12.729 -0.169 18.393 1.00 97.81 213 GLU A O 1
ATOM 1687 N N . VAL A 1 214 ? -10.851 -0.348 17.183 1.00 98.19 214 VAL A N 1
ATOM 1688 C CA . VAL A 1 214 ? -11.540 -0.284 15.880 1.00 98.19 214 VAL A CA 1
ATOM 1689 C C . VAL A 1 214 ? -12.473 -1.482 15.674 1.00 98.19 214 VAL A C 1
ATOM 1691 O O . VAL A 1 214 ? -13.619 -1.303 15.253 1.00 98.19 214 VAL A O 1
ATOM 1694 N N . ILE A 1 215 ? -12.020 -2.699 15.992 1.00 97.81 215 ILE A N 1
ATOM 1695 C CA . ILE A 1 215 ? -12.840 -3.916 15.881 1.00 97.81 215 ILE A CA 1
ATOM 1696 C C . ILE A 1 215 ? -14.046 -3.845 16.827 1.00 97.81 215 ILE A C 1
ATOM 1698 O O . ILE A 1 215 ? -15.167 -4.154 16.420 1.00 97.81 215 ILE A O 1
ATOM 1702 N N . GLU A 1 216 ? -13.846 -3.398 18.066 1.00 98.12 216 GLU A N 1
ATOM 1703 C CA . GLU A 1 216 ? -14.923 -3.171 19.034 1.00 98.12 216 GLU A CA 1
ATOM 1704 C C . GLU A 1 216 ? -15.947 -2.168 18.496 1.00 98.12 216 GLU A C 1
ATOM 1706 O O . GLU A 1 216 ? -17.151 -2.430 18.534 1.00 98.12 216 GLU A O 1
ATOM 1711 N N . GLY A 1 217 ? -15.483 -1.060 17.911 1.00 98.31 217 GLY A N 1
ATOM 1712 C CA . GLY A 1 217 ? -16.350 -0.062 17.292 1.00 98.31 217 GLY A CA 1
ATOM 1713 C C . GLY A 1 217 ? -17.200 -0.654 16.169 1.00 98.31 217 GLY A C 1
ATOM 1714 O O . GLY A 1 217 ? -18.403 -0.397 16.115 1.00 98.31 217 GLY A O 1
ATOM 1715 N N . PHE A 1 218 ? -16.622 -1.512 15.322 1.00 98.38 218 PHE A N 1
ATOM 1716 C CA . PHE A 1 218 ? -17.361 -2.243 14.288 1.00 98.38 218 PHE A CA 1
ATOM 1717 C C . PHE A 1 218 ? -18.398 -3.216 14.849 1.00 98.38 218 PHE A C 1
ATOM 1719 O O . PHE A 1 218 ? -19.503 -3.301 14.307 1.00 98.38 218 PHE A O 1
ATOM 1726 N N . LEU A 1 219 ? -18.083 -3.927 15.933 1.00 98.25 219 LEU A N 1
ATOM 1727 C CA . LEU A 1 219 ? -19.006 -4.865 16.579 1.00 98.25 219 LEU A CA 1
ATOM 1728 C C . LEU A 1 219 ? -20.232 -4.167 17.184 1.00 98.25 219 LEU A C 1
ATOM 1730 O O . LEU A 1 219 ? -21.308 -4.764 17.221 1.00 98.25 219 LEU A O 1
ATOM 1734 N N . MET A 1 220 ? -20.101 -2.901 17.590 1.00 98.06 220 MET A N 1
ATOM 1735 C CA . MET A 1 220 ? -21.197 -2.085 18.130 1.00 98.06 220 MET A CA 1
ATOM 1736 C C . MET A 1 220 ? -22.161 -1.537 17.064 1.00 98.06 220 MET A C 1
ATOM 1738 O O . MET A 1 220 ? -23.155 -0.892 17.408 1.00 98.06 220 MET A O 1
ATOM 1742 N N . ARG A 1 221 ? -21.889 -1.755 15.773 1.00 98.00 221 ARG A N 1
ATOM 1743 C CA . ARG A 1 221 ? -22.716 -1.233 14.678 1.00 98.00 221 ARG A CA 1
ATOM 1744 C C . ARG A 1 221 ? -23.902 -2.137 14.358 1.00 98.00 221 ARG A C 1
ATOM 1746 O O . ARG A 1 221 ? -23.825 -3.364 14.437 1.00 98.00 221 ARG A O 1
ATOM 1753 N N . ALA A 1 222 ? -24.985 -1.535 13.867 1.00 96.88 222 ALA A N 1
ATOM 1754 C CA . ALA A 1 222 ? -26.118 -2.287 13.327 1.00 96.88 222 ALA A CA 1
ATOM 1755 C C . ALA A 1 222 ? -25.712 -3.125 12.096 1.00 96.88 222 ALA A C 1
ATOM 1757 O O . ALA A 1 222 ? -26.098 -4.286 11.973 1.00 96.88 222 ALA A O 1
ATOM 1758 N N . ASP A 1 223 ? -24.854 -2.575 11.233 1.00 96.19 223 ASP A N 1
ATOM 1759 C CA . ASP A 1 223 ? -24.306 -3.208 10.028 1.00 96.19 223 ASP A CA 1
ATOM 1760 C C . ASP A 1 223 ? -22.975 -3.952 10.279 1.00 96.19 223 ASP A C 1
ATOM 1762 O O . ASP A 1 223 ? -22.172 -4.118 9.360 1.00 96.19 223 ASP A O 1
ATOM 1766 N N . ARG A 1 224 ? -22.732 -4.454 11.503 1.00 96.62 224 ARG A N 1
ATOM 1767 C CA . ARG A 1 224 ? -21.463 -5.100 11.916 1.00 96.62 224 ARG A CA 1
ATOM 1768 C C . ARG A 1 224 ? -20.940 -6.183 10.967 1.00 96.62 224 ARG A C 1
ATOM 1770 O O . ARG A 1 224 ? -19.741 -6.266 10.745 1.00 96.62 224 ARG A O 1
ATOM 1777 N N . ILE A 1 225 ? -21.819 -6.994 10.366 1.00 96.06 225 ILE A N 1
ATOM 1778 C CA . ILE A 1 225 ? -21.418 -8.058 9.423 1.00 96.06 225 ILE A CA 1
ATOM 1779 C C . ILE A 1 225 ? -20.735 -7.465 8.185 1.00 96.06 225 ILE A C 1
ATOM 1781 O O . ILE A 1 225 ? -19.822 -8.065 7.623 1.00 96.06 225 ILE A O 1
ATOM 1785 N N . ARG A 1 226 ? -21.176 -6.279 7.759 1.00 94.75 226 ARG A N 1
ATOM 1786 C CA . ARG A 1 226 ? -20.556 -5.519 6.679 1.00 94.75 226 ARG A CA 1
ATOM 1787 C C . ARG A 1 226 ? -19.302 -4.798 7.168 1.00 94.75 226 ARG A C 1
ATOM 1789 O O . ARG A 1 226 ? -18.294 -4.840 6.475 1.00 94.75 226 ARG A O 1
ATOM 1796 N N . ALA A 1 227 ? -19.353 -4.181 8.347 1.00 96.19 227 ALA A N 1
ATOM 1797 C CA . ALA A 1 227 ? -18.216 -3.468 8.928 1.00 96.19 227 ALA A CA 1
ATOM 1798 C C . ALA A 1 227 ? -16.991 -4.379 9.116 1.00 96.19 227 ALA A C 1
ATOM 1800 O O . ALA A 1 227 ? -15.892 -4.012 8.726 1.00 96.19 227 ALA A O 1
ATOM 1801 N N . LEU A 1 228 ? -17.188 -5.612 9.592 1.00 96.12 228 LEU A N 1
ATOM 1802 C CA . LEU A 1 228 ? -16.123 -6.608 9.770 1.00 96.12 228 LEU A CA 1
ATOM 1803 C C . LEU A 1 228 ? -15.492 -7.104 8.455 1.00 96.12 228 LEU A C 1
ATOM 1805 O O . LEU A 1 228 ? -14.478 -7.793 8.492 1.00 96.12 228 LEU A O 1
ATOM 1809 N N . LYS A 1 229 ? -16.073 -6.770 7.296 1.00 95.00 229 LYS A N 1
ATOM 1810 C CA . LYS A 1 229 ? -15.478 -7.030 5.976 1.00 95.00 229 LYS A CA 1
ATOM 1811 C C . LYS A 1 229 ? -14.589 -5.884 5.484 1.00 95.00 229 LYS A C 1
ATOM 1813 O O . LYS A 1 229 ? -13.976 -6.029 4.428 1.00 95.00 229 LYS A O 1
ATOM 1818 N N . MET A 1 230 ? -14.549 -4.758 6.201 1.00 94.94 230 MET A N 1
ATOM 1819 C CA . MET A 1 230 ? -13.668 -3.633 5.900 1.00 94.94 230 MET A CA 1
ATOM 1820 C C . MET A 1 230 ? -12.207 -4.088 6.014 1.00 94.94 230 MET A C 1
ATOM 1822 O O . MET A 1 230 ? -11.816 -4.575 7.077 1.00 94.94 230 MET A O 1
ATOM 1826 N N . PRO A 1 231 ? -11.382 -3.924 4.966 1.00 94.56 231 PRO A N 1
ATOM 1827 C CA . PRO A 1 231 ? -9.952 -4.174 5.062 1.00 94.56 231 PRO A CA 1
ATOM 1828 C C . PRO A 1 231 ? -9.302 -3.297 6.138 1.00 94.56 231 PRO A C 1
ATOM 1830 O O . PRO A 1 231 ? -9.480 -2.077 6.144 1.00 94.56 231 PRO A O 1
ATOM 1833 N N . ILE A 1 232 ? -8.524 -3.919 7.024 1.00 95.00 232 ILE A N 1
ATOM 1834 C CA . ILE A 1 232 ? -7.743 -3.230 8.055 1.00 95.00 232 ILE A CA 1
ATOM 1835 C C . ILE A 1 232 ? -6.257 -3.434 7.765 1.00 95.00 232 ILE A C 1
ATOM 1837 O O . ILE A 1 232 ? -5.799 -4.565 7.609 1.00 95.00 232 ILE A O 1
ATOM 1841 N N . ALA A 1 233 ? -5.503 -2.339 7.732 1.00 94.31 233 ALA A N 1
ATOM 1842 C CA . ALA A 1 233 ? -4.049 -2.338 7.677 1.00 94.31 233 ALA A CA 1
ATOM 1843 C C . ALA A 1 233 ? -3.486 -1.874 9.025 1.00 94.31 233 ALA A C 1
ATOM 1845 O O . ALA A 1 233 ? -3.778 -0.768 9.475 1.00 94.31 233 ALA A O 1
ATOM 1846 N N . HIS A 1 234 ? -2.666 -2.702 9.670 1.00 94.38 234 HIS A N 1
ATOM 1847 C CA . HIS A 1 234 ? -1.963 -2.328 10.896 1.00 94.38 234 HIS A CA 1
ATOM 1848 C C . HIS A 1 234 ? -0.555 -1.833 10.547 1.00 94.38 234 HIS A C 1
ATOM 1850 O O . HIS A 1 234 ? 0.275 -2.606 10.072 1.00 94.38 234 HIS A O 1
ATOM 1856 N N . ILE A 1 235 ? -0.296 -0.547 10.781 1.00 93.19 235 ILE A N 1
ATOM 1857 C CA . ILE A 1 235 ? 1.006 0.095 10.592 1.00 93.19 235 ILE A CA 1
ATOM 1858 C C . ILE A 1 235 ? 1.660 0.211 11.978 1.00 93.19 235 ILE A C 1
ATOM 1860 O O . ILE A 1 235 ? 1.197 1.003 12.806 1.00 93.19 235 ILE A O 1
ATOM 1864 N N . PRO A 1 236 ? 2.705 -0.586 12.264 1.00 89.69 236 PRO A N 1
ATOM 1865 C CA . PRO A 1 236 ? 3.248 -0.715 13.609 1.00 89.69 236 PRO A CA 1
ATOM 1866 C C . PRO A 1 236 ? 3.959 0.571 14.040 1.00 89.69 236 PRO A C 1
ATOM 1868 O O . PRO A 1 236 ? 5.053 0.884 13.583 1.00 89.69 236 PRO A O 1
ATOM 1871 N N . GLY A 1 237 ? 3.337 1.311 14.953 1.00 84.31 237 GLY A N 1
ATOM 1872 C CA . GLY A 1 237 ? 3.868 2.524 15.580 1.00 84.31 237 GLY A CA 1
ATOM 1873 C C . GLY A 1 237 ? 3.762 2.510 17.104 1.00 84.31 237 GLY A C 1
ATOM 1874 O O . GLY A 1 237 ? 3.971 3.540 17.743 1.00 84.31 237 GLY A O 1
ATOM 1875 N N . GLY A 1 238 ? 3.382 1.373 17.694 1.00 82.06 238 GLY A N 1
ATOM 1876 C CA . GLY A 1 238 ? 3.214 1.181 19.129 1.00 82.06 238 GLY A CA 1
ATOM 1877 C C . GLY A 1 238 ? 4.389 0.480 19.802 1.00 82.06 238 GLY A C 1
ATOM 1878 O O . GLY A 1 238 ? 5.369 0.094 19.170 1.00 82.06 238 GLY A O 1
ATOM 1879 N N . THR A 1 239 ? 4.270 0.312 21.120 1.00 83.00 239 THR A N 1
ATOM 1880 C CA . THR A 1 239 ? 5.224 -0.466 21.930 1.00 83.00 239 THR A CA 1
ATOM 1881 C C . THR A 1 239 ? 5.026 -1.974 21.742 1.00 83.00 239 THR A C 1
ATOM 1883 O O . THR A 1 239 ? 6.000 -2.717 21.729 1.00 83.00 239 THR A O 1
ATOM 1886 N N . SER A 1 240 ? 3.773 -2.416 21.575 1.00 84.75 240 SER A N 1
ATOM 1887 C CA . SER A 1 240 ? 3.406 -3.797 21.241 1.00 84.75 240 SER A CA 1
ATOM 1888 C C . SER A 1 240 ? 2.800 -3.831 19.845 1.00 84.75 240 SER A C 1
ATOM 1890 O O . SER A 1 240 ? 1.800 -3.156 19.602 1.00 84.75 240 SER A O 1
ATOM 1892 N N . ASN A 1 241 ? 3.421 -4.602 18.953 1.00 88.38 241 ASN A N 1
ATOM 1893 C CA . ASN A 1 241 ? 3.016 -4.767 17.556 1.00 88.38 241 ASN A CA 1
ATOM 1894 C C . ASN A 1 241 ? 2.919 -6.263 17.198 1.00 88.38 241 ASN A C 1
ATOM 1896 O O . ASN A 1 241 ? 3.312 -6.679 16.104 1.00 88.38 241 ASN A O 1
ATOM 1900 N N . GLY A 1 242 ? 2.465 -7.092 18.143 1.00 90.44 242 GLY A N 1
ATOM 1901 C CA . GLY A 1 242 ? 2.425 -8.547 17.992 1.00 90.44 242 GLY A CA 1
ATOM 1902 C C . GLY A 1 242 ? 1.527 -8.988 16.837 1.00 90.44 242 GLY A C 1
ATOM 1903 O O . GLY A 1 242 ? 1.880 -9.910 16.103 1.00 90.44 242 GLY A O 1
ATOM 1904 N N . LEU A 1 243 ? 0.417 -8.278 16.607 1.00 90.81 243 LEU A N 1
ATOM 1905 C CA . LEU A 1 243 ? -0.480 -8.543 15.486 1.00 90.81 243 LEU A CA 1
ATOM 1906 C C . LEU A 1 243 ? 0.200 -8.253 14.143 1.00 90.81 243 LEU A C 1
ATOM 1908 O O . LEU A 1 243 ? 0.136 -9.080 13.237 1.00 90.81 243 LEU A O 1
ATOM 1912 N N . ALA A 1 244 ? 0.873 -7.103 14.017 1.00 89.44 244 ALA A N 1
ATOM 1913 C CA . ALA A 1 244 ? 1.599 -6.756 12.793 1.00 89.44 244 ALA A CA 1
ATOM 1914 C C . ALA A 1 244 ? 2.705 -7.781 12.503 1.00 89.44 244 ALA A C 1
ATOM 1916 O O . ALA A 1 244 ? 2.823 -8.264 11.379 1.00 89.44 244 ALA A O 1
ATOM 1917 N N . ALA A 1 245 ? 3.468 -8.171 13.529 1.00 87.75 245 ALA A N 1
ATOM 1918 C CA . ALA A 1 245 ? 4.508 -9.186 13.412 1.00 87.75 245 ALA A CA 1
ATOM 1919 C C . ALA A 1 245 ? 3.949 -10.541 12.941 1.00 87.75 245 ALA A C 1
ATOM 1921 O O . ALA A 1 245 ? 4.502 -11.142 12.020 1.00 87.75 245 ALA A O 1
ATOM 1922 N N . ALA A 1 246 ? 2.836 -11.002 13.521 1.00 89.50 246 ALA A N 1
ATOM 1923 C CA . ALA A 1 246 ? 2.201 -12.264 13.148 1.00 89.50 246 ALA A CA 1
ATOM 1924 C C . ALA A 1 246 ? 1.687 -12.259 11.698 1.00 89.50 246 ALA A C 1
ATOM 1926 O O . ALA A 1 246 ? 1.914 -13.221 10.963 1.00 89.50 246 ALA A O 1
ATOM 1927 N N . VAL A 1 247 ? 1.046 -11.167 11.264 1.00 87.19 247 VAL A N 1
ATOM 1928 C CA . VAL A 1 247 ? 0.574 -11.013 9.878 1.00 87.19 247 VAL A CA 1
ATOM 1929 C C . VAL A 1 247 ? 1.751 -11.009 8.903 1.00 87.19 247 VAL A C 1
ATOM 1931 O O . VAL A 1 247 ? 1.742 -11.772 7.941 1.00 87.19 247 VAL A O 1
ATOM 1934 N N . CYS A 1 248 ? 2.795 -10.220 9.170 1.00 83.44 248 CYS A N 1
ATOM 1935 C CA . CYS A 1 248 ? 3.997 -10.186 8.333 1.00 83.44 248 CYS A CA 1
ATOM 1936 C C . CYS A 1 248 ? 4.646 -11.572 8.214 1.00 83.44 248 CYS A C 1
ATOM 1938 O O . CYS A 1 248 ? 4.927 -12.025 7.103 1.00 83.44 248 CYS A O 1
ATOM 1940 N N . PHE A 1 249 ? 4.802 -12.281 9.338 1.00 82.31 249 PHE A N 1
ATOM 1941 C CA . PHE A 1 249 ? 5.329 -13.644 9.362 1.00 82.31 249 PHE A CA 1
ATOM 1942 C C . PHE A 1 249 ? 4.503 -14.595 8.483 1.00 82.31 249 PHE A C 1
ATOM 1944 O O . PHE A 1 249 ? 5.067 -15.306 7.650 1.00 82.31 249 PHE A O 1
ATOM 1951 N N . GLN A 1 250 ? 3.172 -14.561 8.605 1.00 82.50 250 GLN A N 1
ATOM 1952 C CA . GLN A 1 250 ? 2.271 -15.403 7.815 1.00 82.50 250 GLN A CA 1
ATOM 1953 C C . GLN A 1 250 ? 2.331 -15.081 6.316 1.00 82.50 250 GLN A C 1
ATOM 1955 O O . GLN A 1 250 ? 2.299 -15.984 5.480 1.00 82.50 250 GLN A O 1
ATOM 1960 N N . CYS A 1 251 ? 2.460 -13.802 5.965 1.00 71.56 251 CYS A N 1
ATOM 1961 C CA . CYS A 1 251 ? 2.581 -13.349 4.583 1.00 71.56 251 CYS A CA 1
ATOM 1962 C C . CYS A 1 251 ? 3.988 -13.547 3.993 1.00 71.56 251 CYS A C 1
ATOM 1964 O O . CYS A 1 251 ? 4.225 -13.150 2.855 1.00 71.56 251 CYS A O 1
ATOM 1966 N N . LYS A 1 252 ? 4.933 -14.138 4.743 1.00 67.69 252 LYS A N 1
ATOM 1967 C CA . LYS A 1 252 ? 6.363 -14.220 4.387 1.00 67.69 252 LYS A CA 1
ATOM 1968 C C . LYS A 1 252 ? 6.996 -12.847 4.112 1.00 67.69 252 LYS A C 1
ATOM 1970 O O . LYS A 1 252 ? 8.062 -12.765 3.501 1.00 67.69 252 LYS A O 1
ATOM 1975 N N . PHE A 1 253 ? 6.373 -11.769 4.584 1.00 62.25 253 PHE A N 1
ATOM 1976 C CA . PHE A 1 253 ? 6.960 -10.440 4.575 1.00 62.25 253 PHE A CA 1
ATOM 1977 C C . PHE A 1 253 ? 7.874 -10.335 5.790 1.00 62.25 253 PHE A C 1
ATOM 1979 O O . PHE A 1 253 ? 7.445 -10.511 6.929 1.00 62.25 253 PHE A O 1
ATOM 1986 N N . VAL A 1 254 ? 9.165 -10.100 5.562 1.00 42.62 254 VAL A N 1
ATOM 1987 C CA . VAL A 1 254 ? 10.088 -9.965 6.688 1.00 42.62 254 VAL A CA 1
ATOM 1988 C C . VAL A 1 254 ? 9.838 -8.624 7.376 1.00 42.62 254 VAL A C 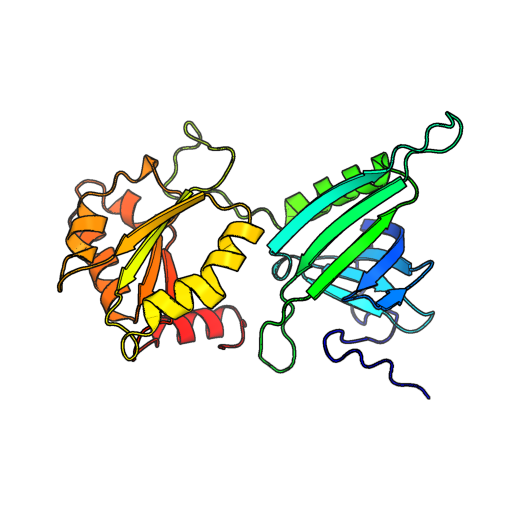1
ATOM 1990 O O . VAL A 1 254 ? 9.759 -7.583 6.726 1.00 42.62 254 VAL A O 1
ATOM 1993 N N . ILE A 1 255 ? 9.647 -8.707 8.691 1.00 40.25 255 ILE A N 1
ATOM 1994 C CA . ILE A 1 255 ? 9.341 -7.606 9.605 1.00 40.25 255 ILE A CA 1
ATOM 1995 C C . ILE A 1 255 ? 10.505 -6.599 9.599 1.00 40.25 255 ILE A C 1
ATOM 1997 O O . ILE A 1 255 ? 11.667 -7.013 9.620 1.00 40.25 255 ILE A O 1
ATOM 2001 N N . LEU A 1 256 ? 10.162 -5.305 9.545 1.00 39.03 256 LEU A N 1
ATOM 2002 C CA . LEU A 1 256 ? 11.077 -4.155 9.624 1.00 39.03 256 LEU A CA 1
ATOM 2003 C C . LEU A 1 256 ? 11.913 -4.138 10.913 1.00 39.03 256 LEU A C 1
ATOM 2005 O O . LEU A 1 256 ? 11.350 -4.464 11.982 1.00 39.03 256 LEU A O 1
#

Sequence (256 aa):
MGVLSSKVITFYDWPPEEGSKNFDSQIVNVMVNGQKFQSVECILSGNALQFRVMVDKYFKVLFDDIISISIITTKVNSGICGDAAELYLLVFPLANRKRVSLSLNVTFHDANVAEHWRKVIKKFIEAPLAPHFPIATLRMRRKILVIVNPFSGQKKALKMWKDETEPIFIAAQLDYEVVLTERVGHATEIARNVCLNDYDGIAIVSGDGLVLEVIEGFLMRADRIRALKMPIAHIPGGTSNGLAAAVCFQCKFVIL

Organism: Parascaris univalens (NCBI:txid6257)

Foldseek 3Di:
DDPPDPVPWDKDWPPDPDPFPFPDWDQWWKAKPNDTQHRWIWTDGDQWTWTHRDPTIITIAGLQFWLDKDKDWADDPPPPFAIKMKIWTWGQDQGPLGGDTMIMIIIDRHPVVVVVVRVVSCVSNDDDFQPLEDPVLDDPAFEEEEEFACPFQVSCLVVCCVPPPVVSCVRNVHHYDYDYDDDPLSLLVCLLPDDLNRGRAYEYRHAPRSVVSNLNSLVPHPVSVSSVSHHYHYHYRHPHHPVVCVVCVVVVRRDD

Secondary structure (DSSP, 8-state):
------TTPPEEESSPSS---EEEEEEEEEEETTEEEEEEEEEEETTEEEEE-SSSEEEEEEGGGEEEEEEEEE--SSTTSPPEEEEEEEE--EETTEE--EEEEEEES-HHHHHHHHHHHHHHH-PPPPTTS-GGG--SS-EEEEEE-TTHHHHTHHHHIIIIIHHHHHHTT-EEEEEE--STTHHHHHHHH--GGG-SEEEEEE-HHHHHHHHHHHHTSTTHHHHTTS-EEEEE-SS--HHHHHHHHHTTPPP-

Radius of gyration: 21.45 Å; chains: 1; bounding box: 61×40×64 Å

pLDDT: mean 85.58, std 14.2, range [25.95, 98.5]

InterPro domains:
  IPR001206 Diacylglycerol kinase, catalytic domain [PF00781] (143-247)
  IPR001206 Diacylglycerol kinase, catalytic domain [PS50146] (139-256)
  IPR016064 NAD kinase/diacylglycerol kinase-like domain superfamily [SSF111331] (140-246)
  IPR017438 Inorganic polyphosphate/ATP-NAD kinase, N-terminal [G3DSA:3.40.50.10330] (131-256)
  IPR050187 Lipid Phosphate Formation and Regulation [PTHR12358] (103-248)